Protein AF-A0A354DM23-F1 (afdb_monomer_lite)

Structure (mmCIF, N/CA/C/O backbone):
data_AF-A0A354DM23-F1
#
_entry.id   AF-A0A354DM23-F1
#
loop_
_atom_site.group_PDB
_atom_site.id
_atom_site.type_symbol
_atom_site.label_atom_id
_atom_site.label_alt_id
_atom_site.label_comp_id
_atom_site.label_asym_id
_atom_site.label_entity_id
_atom_site.label_seq_id
_atom_site.pdbx_PDB_ins_code
_atom_site.Cartn_x
_atom_site.Cartn_y
_atom_site.Cartn_z
_atom_site.occupancy
_atom_site.B_iso_or_equiv
_atom_site.auth_seq_id
_atom_site.auth_comp_id
_atom_site.auth_asym_id
_atom_site.auth_atom_id
_atom_site.pdbx_PDB_model_num
ATOM 1 N N . MET A 1 1 ? 16.604 -1.468 -3.676 1.00 49.25 1 MET A N 1
ATOM 2 C CA . MET A 1 1 ? 17.160 -0.784 -4.859 1.00 49.25 1 MET A CA 1
ATOM 3 C C . MET A 1 1 ? 18.584 -0.299 -4.608 1.00 49.25 1 MET A C 1
ATOM 5 O O . MET A 1 1 ? 19.454 -0.774 -5.303 1.00 49.25 1 MET A O 1
ATOM 9 N N . VAL A 1 2 ? 18.878 0.526 -3.592 1.00 51.16 2 VAL A N 1
ATOM 10 C CA . VAL A 1 2 ? 20.271 0.969 -3.310 1.00 51.16 2 VAL A CA 1
ATOM 11 C C . VAL A 1 2 ? 21.207 -0.196 -2.936 1.00 51.16 2 VAL A C 1
ATOM 13 O O . VAL A 1 2 ? 22.297 -0.314 -3.476 1.00 51.16 2 VAL A O 1
ATOM 16 N N . LEU A 1 3 ? 20.741 -1.142 -2.110 1.00 54.22 3 LEU A N 1
ATOM 17 C CA . LEU A 1 3 ? 21.550 -2.299 -1.684 1.00 54.22 3 LEU A CA 1
ATOM 18 C C . LEU A 1 3 ? 21.969 -3.242 -2.832 1.00 54.22 3 LEU A C 1
ATOM 20 O O . LEU A 1 3 ? 22.921 -3.999 -2.684 1.00 54.22 3 LEU A O 1
ATOM 24 N N . SER A 1 4 ? 21.247 -3.217 -3.957 1.00 60.12 4 SER A N 1
ATOM 25 C CA . SER A 1 4 ? 21.548 -4.020 -5.150 1.00 60.12 4 SER A CA 1
ATOM 26 C C . SER A 1 4 ? 22.445 -3.293 -6.158 1.00 60.12 4 SER A C 1
ATOM 28 O O . SER A 1 4 ? 22.904 -3.927 -7.101 1.00 60.12 4 SER A O 1
ATOM 30 N N . VAL A 1 5 ? 22.693 -1.988 -5.984 1.00 65.88 5 VAL A N 1
ATOM 31 C CA . VAL A 1 5 ? 23.548 -1.188 -6.883 1.00 65.88 5 VAL A CA 1
ATOM 32 C C . VAL A 1 5 ? 25.020 -1.322 -6.492 1.00 65.88 5 VAL A C 1
ATOM 34 O O . VAL A 1 5 ? 25.857 -1.470 -7.380 1.00 65.88 5 VAL A O 1
ATOM 37 N N . ILE A 1 6 ? 25.312 -1.451 -5.193 1.00 69.25 6 ILE A N 1
ATOM 38 C CA . ILE A 1 6 ? 26.678 -1.587 -4.664 1.00 69.25 6 ILE A CA 1
ATOM 39 C C . ILE A 1 6 ? 27.456 -2.728 -5.351 1.00 69.25 6 ILE A C 1
ATOM 41 O O . ILE A 1 6 ? 28.522 -2.461 -5.909 1.00 69.25 6 ILE A O 1
ATOM 45 N N . PRO A 1 7 ? 26.957 -3.983 -5.414 1.00 74.75 7 PRO A N 1
ATOM 46 C CA . PRO A 1 7 ? 27.697 -5.068 -6.062 1.00 74.75 7 PRO A CA 1
ATOM 47 C C . PRO A 1 7 ? 27.874 -4.835 -7.566 1.00 74.75 7 PRO A C 1
ATOM 49 O O . PRO A 1 7 ? 28.894 -5.215 -8.132 1.00 74.75 7 PRO A O 1
ATOM 52 N N . MET A 1 8 ? 26.899 -4.187 -8.210 1.00 77.94 8 MET A N 1
ATOM 53 C CA . MET A 1 8 ? 26.913 -3.917 -9.646 1.00 77.94 8 MET A CA 1
ATOM 54 C C . MET A 1 8 ? 27.917 -2.817 -10.009 1.00 77.94 8 MET A C 1
ATOM 56 O O . MET A 1 8 ? 28.579 -2.916 -11.038 1.00 77.94 8 MET A O 1
ATOM 60 N N . MET A 1 9 ? 28.091 -1.811 -9.146 1.00 77.06 9 MET A N 1
ATOM 61 C CA . MET A 1 9 ? 29.102 -0.770 -9.323 1.00 77.06 9 MET A CA 1
ATOM 62 C C . MET A 1 9 ? 30.516 -1.323 -9.119 1.00 77.06 9 MET A C 1
ATOM 64 O O . MET A 1 9 ? 31.381 -1.083 -9.959 1.00 77.06 9 MET A O 1
ATOM 68 N N . PHE A 1 10 ? 30.752 -2.116 -8.066 1.00 81.12 10 PHE A N 1
ATOM 69 C CA . PHE A 1 10 ? 32.050 -2.776 -7.865 1.00 81.12 10 PHE A CA 1
ATOM 70 C C . PHE A 1 10 ? 32.390 -3.724 -9.021 1.00 81.12 10 PHE A C 1
ATOM 72 O O . PHE A 1 10 ? 33.525 -3.725 -9.494 1.00 81.12 10 PHE A O 1
ATOM 79 N N . LEU A 1 11 ? 31.404 -4.472 -9.527 1.00 85.06 11 LEU A N 1
ATOM 80 C CA . LEU A 1 11 ? 31.565 -5.323 -10.705 1.00 85.06 11 LEU A CA 1
ATOM 81 C C . LEU A 1 11 ? 31.869 -4.497 -11.966 1.00 85.06 11 LEU A C 1
ATOM 83 O O . LEU A 1 11 ? 32.749 -4.865 -12.736 1.00 85.06 11 LEU A O 1
ATOM 87 N N . GLY A 1 12 ? 31.192 -3.363 -12.163 1.00 85.31 12 GLY A N 1
ATOM 88 C CA . GLY A 1 12 ? 31.435 -2.461 -13.290 1.00 85.31 12 GLY A CA 1
ATOM 89 C C . GLY A 1 12 ? 32.838 -1.848 -13.273 1.00 85.31 12 GLY A C 1
ATOM 90 O O . GLY A 1 12 ? 33.529 -1.864 -14.290 1.00 85.31 12 GLY A O 1
ATOM 91 N N . VAL A 1 13 ? 33.296 -1.371 -12.112 1.00 87.75 13 VAL A N 1
ATOM 92 C CA . VAL A 1 13 ? 34.660 -0.845 -11.927 1.00 87.75 13 VAL A CA 1
ATOM 93 C C . VAL A 1 13 ? 35.702 -1.946 -12.139 1.00 87.75 13 VAL A C 1
ATOM 95 O O . VAL A 1 13 ? 36.705 -1.706 -12.807 1.00 87.75 13 VAL A O 1
ATOM 98 N N . LEU A 1 14 ? 35.449 -3.163 -11.645 1.00 88.06 14 LEU A N 1
ATOM 99 C CA . LEU A 1 14 ? 36.316 -4.325 -11.853 1.00 88.06 14 LEU A CA 1
ATOM 100 C C . LEU A 1 14 ? 36.430 -4.696 -13.340 1.00 88.06 14 LEU A C 1
ATOM 102 O O . LEU A 1 14 ? 37.533 -4.894 -13.840 1.00 88.06 14 LEU A O 1
ATOM 106 N N . LEU A 1 15 ? 35.310 -4.753 -14.065 1.00 90.44 15 LEU A N 1
ATOM 107 C CA . LEU A 1 15 ? 35.303 -5.056 -15.499 1.00 90.44 15 LEU A CA 1
ATOM 108 C C . LEU A 1 15 ? 36.059 -3.997 -16.310 1.00 90.44 15 LEU A C 1
ATOM 110 O O . LEU A 1 15 ? 36.840 -4.340 -17.199 1.00 90.44 15 LEU A O 1
ATOM 114 N N . LEU A 1 16 ? 35.877 -2.716 -15.983 1.00 87.88 16 LEU A N 1
ATOM 115 C CA . LEU A 1 16 ? 36.618 -1.626 -16.618 1.00 87.88 16 LEU A CA 1
ATOM 116 C C . LEU A 1 16 ? 38.120 -1.699 -16.306 1.00 87.88 16 LEU A C 1
ATOM 118 O O . LEU A 1 16 ? 38.934 -1.499 -17.205 1.00 87.88 16 LEU A O 1
ATOM 122 N N . TYR A 1 17 ? 38.493 -2.051 -15.073 1.00 89.31 17 TYR A N 1
ATOM 123 C CA . TYR A 1 17 ? 39.888 -2.243 -14.670 1.00 89.31 17 TYR A CA 1
ATOM 124 C C . TYR A 1 17 ? 40.576 -3.376 -15.451 1.00 89.31 17 TYR A C 1
ATOM 126 O O . TYR A 1 17 ? 41.730 -3.238 -15.846 1.00 89.31 17 TYR A O 1
ATOM 134 N N . LEU A 1 18 ? 39.857 -4.471 -15.728 1.00 91.38 18 LEU A N 1
ATOM 135 C CA . LEU A 1 18 ? 40.366 -5.614 -16.499 1.00 91.38 18 LEU A CA 1
ATOM 136 C C . LEU A 1 18 ? 40.462 -5.348 -18.012 1.00 91.38 18 LEU A C 1
ATOM 138 O O . LEU A 1 18 ? 41.254 -5.994 -18.692 1.00 91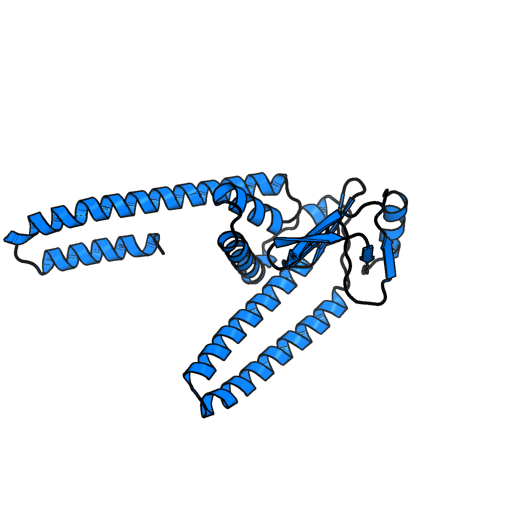.38 18 LEU A O 1
ATOM 142 N N . THR A 1 19 ? 39.648 -4.430 -18.543 1.00 92.75 19 THR A N 1
ATOM 143 C CA . THR A 1 19 ? 39.527 -4.192 -19.995 1.00 92.75 19 THR A CA 1
ATOM 144 C C . THR A 1 19 ? 40.415 -3.043 -20.485 1.00 92.75 19 THR A C 1
ATOM 146 O O . THR A 1 19 ? 40.866 -3.048 -21.629 1.00 92.75 19 THR A O 1
ATOM 149 N N . ILE A 1 20 ? 40.654 -2.032 -19.644 1.00 91.88 20 ILE A N 1
ATOM 150 C CA . ILE A 1 20 ? 41.335 -0.792 -20.038 1.00 91.88 20 ILE A CA 1
ATOM 151 C C . ILE A 1 20 ? 42.856 -0.897 -19.788 1.00 91.88 20 ILE A C 1
ATOM 153 O O . ILE A 1 20 ? 43.262 -1.415 -18.746 1.00 91.88 20 ILE A O 1
ATOM 157 N N . PRO A 1 21 ? 43.718 -0.362 -20.684 1.00 91.38 21 PRO A N 1
ATOM 158 C CA . PRO A 1 21 ? 45.167 -0.319 -20.476 1.00 91.38 21 PRO A CA 1
ATOM 159 C C . PRO A 1 21 ? 45.581 0.393 -19.179 1.00 91.38 21 PRO A C 1
ATOM 161 O O . PRO A 1 21 ? 44.995 1.415 -18.810 1.00 91.38 21 PRO A O 1
ATOM 164 N N . ASN A 1 22 ? 46.663 -0.085 -18.551 1.00 88.19 22 ASN A N 1
ATOM 165 C CA . ASN A 1 22 ? 47.169 0.404 -17.256 1.00 88.19 22 ASN A CA 1
ATOM 166 C C . ASN A 1 22 ? 47.374 1.930 -17.191 1.00 88.19 22 ASN A C 1
ATOM 168 O O . ASN A 1 22 ? 47.230 2.527 -16.128 1.00 88.19 22 ASN A O 1
ATOM 172 N N . THR A 1 23 ? 47.655 2.584 -18.322 1.00 90.69 23 THR A N 1
ATOM 173 C CA . THR A 1 23 ? 47.822 4.044 -18.422 1.00 90.69 23 THR A CA 1
ATOM 174 C C . THR A 1 23 ? 46.596 4.830 -17.944 1.00 90.69 23 THR A C 1
ATOM 176 O O . THR A 1 23 ? 46.739 5.933 -17.423 1.00 90.69 23 THR A O 1
ATOM 179 N N . TYR A 1 24 ? 45.389 4.274 -18.084 1.00 89.81 24 TYR A N 1
ATOM 180 C CA . TYR A 1 24 ? 44.143 4.953 -17.714 1.00 89.81 24 TYR A CA 1
ATOM 181 C C . TYR A 1 24 ? 43.604 4.551 -16.334 1.00 89.81 24 TYR A C 1
ATOM 183 O O . TYR A 1 24 ? 42.596 5.102 -15.884 1.00 89.81 24 TYR A O 1
ATOM 191 N N . HIS A 1 25 ? 44.264 3.621 -15.635 1.00 89.38 25 HIS A N 1
ATOM 192 C CA . HIS A 1 25 ? 43.798 3.119 -14.337 1.00 89.38 25 HIS A CA 1
ATOM 193 C C . HIS A 1 25 ? 43.716 4.223 -13.281 1.00 89.38 25 HIS A C 1
ATOM 195 O O . HIS A 1 25 ? 42.771 4.247 -12.497 1.00 89.38 25 HIS A O 1
ATOM 201 N N . THR A 1 26 ? 44.636 5.190 -13.304 1.00 88.50 26 THR A N 1
ATOM 202 C CA . THR A 1 26 ? 44.611 6.332 -12.379 1.00 88.50 26 THR A CA 1
ATOM 203 C C . THR A 1 26 ? 43.342 7.178 -12.551 1.00 88.50 26 THR A C 1
ATOM 205 O O . THR A 1 26 ? 42.701 7.531 -11.564 1.00 88.50 26 THR A O 1
ATOM 208 N N . TYR A 1 27 ? 42.918 7.453 -13.791 1.00 89.56 27 TYR A N 1
ATOM 209 C CA . TYR A 1 27 ? 41.679 8.198 -14.067 1.00 89.56 27 TYR A CA 1
ATOM 210 C C . TYR A 1 27 ? 40.430 7.417 -13.647 1.00 89.56 27 TYR A C 1
ATOM 212 O O . TYR A 1 27 ? 39.492 7.995 -13.098 1.00 89.56 27 TYR A O 1
ATOM 220 N N . LEU A 1 28 ? 40.436 6.098 -13.855 1.00 87.62 28 LEU A N 1
ATOM 221 C CA . LEU A 1 28 ? 39.363 5.214 -13.407 1.00 87.62 28 LEU A CA 1
ATOM 222 C C . LEU A 1 28 ? 39.219 5.231 -11.878 1.00 87.62 28 LEU A C 1
ATOM 224 O O . LEU A 1 28 ? 38.102 5.334 -11.377 1.00 87.62 28 LEU A O 1
ATOM 228 N N . ILE A 1 29 ? 40.331 5.215 -11.136 1.00 86.50 29 ILE A N 1
ATOM 229 C CA . ILE A 1 29 ? 40.326 5.324 -9.669 1.00 86.50 29 ILE A CA 1
ATOM 230 C C . ILE A 1 29 ? 39.796 6.696 -9.222 1.00 86.50 29 ILE A C 1
ATOM 232 O O . ILE A 1 29 ? 38.953 6.753 -8.325 1.00 86.50 29 ILE A O 1
ATOM 236 N N . TYR A 1 30 ? 40.220 7.792 -9.866 1.00 89.75 30 TYR A N 1
ATOM 237 C CA . TYR A 1 30 ? 39.725 9.140 -9.551 1.00 89.75 30 TYR A CA 1
ATOM 238 C C . TYR A 1 30 ? 38.213 9.300 -9.746 1.00 89.75 30 TYR A C 1
ATOM 240 O O . TYR A 1 30 ? 37.603 10.097 -9.040 1.00 89.75 30 TYR A O 1
ATOM 248 N N . LEU A 1 31 ? 37.601 8.551 -10.666 1.00 86.81 31 LEU A N 1
ATOM 249 C CA . LEU A 1 31 ? 36.155 8.571 -10.895 1.00 86.81 31 LEU A CA 1
ATOM 250 C C . LEU A 1 31 ? 35.406 7.594 -9.973 1.00 86.81 31 LEU A C 1
ATOM 252 O O . LEU A 1 31 ? 34.353 7.933 -9.431 1.00 86.81 31 LEU A O 1
ATOM 256 N N . ALA A 1 32 ? 35.959 6.400 -9.754 1.00 86.94 32 ALA A N 1
ATOM 257 C CA . ALA A 1 32 ? 35.331 5.353 -8.954 1.00 86.94 32 ALA A CA 1
ATOM 258 C C . ALA A 1 32 ? 35.274 5.691 -7.455 1.00 86.94 32 ALA A C 1
ATOM 260 O O . ALA A 1 32 ? 34.263 5.420 -6.810 1.00 86.94 32 ALA A O 1
ATOM 261 N N . VAL A 1 33 ? 36.325 6.299 -6.887 1.00 87.69 33 VAL A N 1
ATOM 262 C CA . VAL A 1 33 ? 36.393 6.580 -5.440 1.00 87.69 33 VAL A CA 1
ATOM 263 C C . VAL A 1 33 ? 35.316 7.582 -4.985 1.00 87.69 33 VAL A C 1
ATOM 265 O O . VAL A 1 33 ? 34.581 7.256 -4.049 1.00 87.69 33 VAL A O 1
ATOM 268 N N . PRO A 1 34 ? 35.132 8.757 -5.625 1.00 88.62 34 PRO A N 1
ATOM 269 C CA . PRO A 1 34 ? 34.059 9.684 -5.261 1.00 88.62 34 PRO A CA 1
ATOM 270 C C . PRO A 1 34 ? 32.661 9.085 -5.438 1.00 88.62 34 PRO A C 1
ATOM 272 O O . PRO A 1 34 ? 31.814 9.270 -4.566 1.00 88.62 34 PRO A O 1
ATOM 275 N N . LEU A 1 35 ? 32.421 8.331 -6.520 1.00 84.75 35 LEU A N 1
ATOM 276 C CA . LEU A 1 35 ? 31.152 7.622 -6.731 1.00 84.75 35 LEU A CA 1
ATOM 277 C C . LEU A 1 35 ? 30.881 6.616 -5.605 1.00 84.75 35 LEU A C 1
ATOM 279 O O . LEU A 1 35 ? 29.785 6.604 -5.046 1.00 84.75 35 LEU A O 1
ATOM 283 N N . GLY A 1 36 ? 31.906 5.859 -5.203 1.00 85.38 36 GLY A N 1
ATOM 284 C CA . GLY A 1 36 ? 31.864 4.963 -4.048 1.00 85.38 36 GLY A CA 1
ATOM 285 C C . GLY A 1 36 ? 31.481 5.669 -2.749 1.00 85.38 36 GLY A C 1
ATOM 286 O O . GLY A 1 36 ? 30.621 5.188 -2.014 1.00 85.38 36 GLY A O 1
ATOM 287 N N . ILE A 1 37 ? 32.065 6.839 -2.478 1.00 88.38 37 ILE A N 1
ATOM 288 C CA . ILE A 1 37 ? 31.753 7.640 -1.284 1.00 88.38 37 ILE A CA 1
ATOM 289 C C . ILE A 1 37 ? 30.310 8.161 -1.323 1.00 88.38 37 ILE A C 1
ATOM 291 O O . ILE A 1 37 ? 29.619 8.111 -0.302 1.00 88.38 37 ILE A O 1
ATOM 295 N N . ILE A 1 38 ? 29.838 8.645 -2.477 1.00 86.88 38 ILE A N 1
ATOM 296 C CA . ILE A 1 38 ? 28.462 9.138 -2.652 1.00 86.88 38 ILE A CA 1
ATOM 297 C C . ILE A 1 38 ? 27.460 8.007 -2.410 1.00 86.88 38 ILE A C 1
ATOM 299 O O . ILE A 1 38 ? 26.508 8.181 -1.646 1.00 86.88 38 ILE A O 1
ATOM 303 N N . GLU A 1 39 ? 27.682 6.837 -3.008 1.00 80.94 39 GLU A N 1
ATOM 304 C CA . GLU A 1 39 ? 26.788 5.691 -2.851 1.00 80.94 39 GLU A CA 1
ATOM 305 C C . GLU A 1 39 ? 26.806 5.139 -1.420 1.00 80.94 39 GLU A C 1
ATOM 307 O O . GLU A 1 39 ? 25.747 4.849 -0.852 1.00 80.94 39 GLU A O 1
ATOM 312 N N . LEU A 1 40 ? 27.985 5.057 -0.794 1.00 86.19 40 LEU A N 1
ATOM 313 C CA . LEU A 1 40 ? 28.108 4.648 0.604 1.00 86.19 40 LEU A CA 1
ATOM 314 C C . LEU A 1 40 ? 27.365 5.623 1.524 1.00 86.19 40 LEU A C 1
ATOM 316 O O . LEU A 1 40 ? 26.610 5.194 2.395 1.00 86.19 40 LEU A O 1
ATOM 320 N N . SER A 1 41 ? 27.507 6.929 1.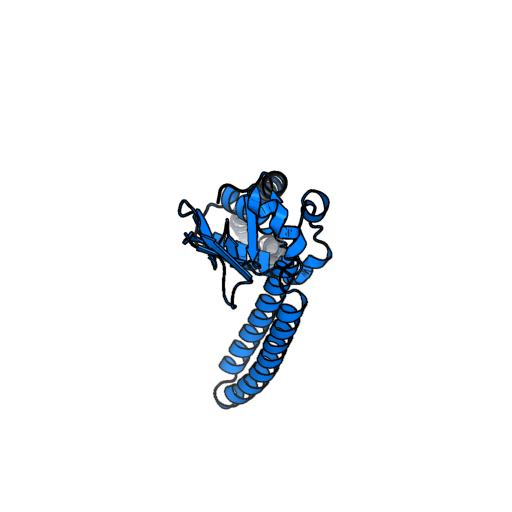293 1.00 85.69 41 SER A N 1
ATOM 321 C CA . SER A 1 41 ? 26.807 7.972 2.051 1.00 85.69 41 SER A CA 1
ATOM 322 C C . SER A 1 41 ? 25.289 7.880 1.877 1.00 85.69 41 SER A C 1
ATOM 324 O O . SER A 1 41 ? 24.550 7.923 2.863 1.00 85.69 41 SER A O 1
ATOM 326 N N . ALA A 1 42 ? 24.811 7.679 0.646 1.00 82.38 42 ALA A N 1
ATOM 327 C CA . ALA A 1 42 ? 23.395 7.469 0.354 1.00 82.38 42 ALA A CA 1
ATOM 328 C C . ALA A 1 42 ? 22.853 6.197 1.030 1.00 82.38 42 ALA A C 1
ATOM 330 O O . ALA A 1 42 ? 21.750 6.204 1.579 1.00 82.38 42 ALA A O 1
ATOM 331 N N . THR A 1 43 ? 23.645 5.122 1.053 1.00 80.31 43 THR A N 1
ATOM 332 C CA . THR A 1 43 ? 23.299 3.860 1.719 1.00 80.31 43 THR A CA 1
ATOM 333 C C . THR A 1 43 ? 23.223 4.033 3.233 1.00 80.31 43 THR A C 1
ATOM 335 O O . THR A 1 43 ? 22.228 3.642 3.843 1.00 80.31 43 THR A O 1
ATOM 338 N N . CYS A 1 44 ? 24.218 4.677 3.845 1.00 86.69 44 CYS A N 1
ATOM 339 C CA . CYS A 1 44 ? 24.217 5.001 5.270 1.00 86.69 44 CYS A CA 1
ATOM 340 C C . CYS A 1 44 ? 23.015 5.876 5.648 1.00 86.69 44 CYS A C 1
ATOM 342 O O . CYS A 1 44 ? 22.342 5.601 6.642 1.00 86.69 44 CYS A O 1
ATOM 344 N N . PHE A 1 45 ? 22.686 6.881 4.831 1.00 85.44 45 PHE A N 1
ATOM 345 C CA . PHE A 1 45 ? 21.505 7.721 5.031 1.00 85.44 45 PHE A CA 1
ATOM 346 C C . PHE A 1 45 ? 20.195 6.925 4.916 1.00 85.44 45 PHE A C 1
ATOM 348 O O . PHE A 1 45 ? 19.299 7.084 5.749 1.00 85.44 45 PHE A O 1
ATOM 355 N N . ALA A 1 46 ? 20.086 6.025 3.934 1.00 81.56 46 ALA A N 1
ATOM 356 C CA . ALA A 1 46 ? 18.928 5.150 3.776 1.00 81.56 46 ALA A CA 1
ATOM 357 C C . ALA A 1 46 ? 18.760 4.206 4.978 1.00 81.56 46 ALA A C 1
ATOM 359 O O . ALA A 1 46 ? 17.655 4.076 5.504 1.00 81.56 46 ALA A O 1
ATOM 360 N N . ILE A 1 47 ? 19.850 3.600 5.462 1.00 84.19 47 ILE A N 1
ATOM 361 C CA . ILE A 1 47 ? 19.845 2.758 6.667 1.00 84.19 47 ILE A CA 1
ATOM 362 C C . ILE A 1 47 ? 19.432 3.582 7.890 1.00 84.19 47 ILE A C 1
ATOM 364 O O . ILE A 1 47 ? 18.548 3.164 8.636 1.00 84.19 47 ILE A O 1
ATOM 368 N N . TYR A 1 48 ? 20.003 4.774 8.074 1.00 88.06 48 TYR A N 1
ATOM 369 C CA . TYR A 1 48 ? 19.621 5.686 9.152 1.00 88.06 48 TYR A CA 1
ATOM 370 C C . TYR A 1 48 ? 18.118 6.002 9.120 1.00 88.06 48 TYR A C 1
ATOM 372 O O . TYR A 1 48 ? 17.442 5.903 10.148 1.00 88.06 48 TYR A O 1
ATOM 380 N N . LYS A 1 49 ? 17.563 6.306 7.938 1.00 81.75 49 LYS A N 1
ATOM 381 C CA . LYS A 1 49 ? 16.125 6.550 7.762 1.00 81.75 49 LYS A CA 1
ATOM 382 C C . LYS A 1 49 ? 15.280 5.315 8.053 1.00 81.75 49 LYS A C 1
ATOM 384 O O . LYS A 1 49 ? 14.266 5.440 8.731 1.00 81.75 49 LYS A O 1
ATOM 389 N N . LEU A 1 50 ? 15.702 4.126 7.626 1.00 79.00 50 LEU A N 1
ATOM 390 C CA . LEU A 1 50 ? 15.010 2.874 7.950 1.00 79.00 50 LEU A CA 1
ATOM 391 C C . LEU A 1 50 ? 14.990 2.607 9.458 1.00 79.00 50 LEU A C 1
ATOM 393 O O . LEU A 1 50 ? 13.947 2.248 10.003 1.00 79.00 50 LEU A O 1
ATOM 397 N N . ILE A 1 51 ? 16.109 2.842 10.150 1.00 84.56 51 ILE A N 1
ATOM 398 C CA . ILE A 1 51 ? 16.188 2.728 11.611 1.00 84.56 51 ILE A CA 1
ATOM 399 C C . ILE A 1 51 ? 15.254 3.748 12.274 1.00 84.56 51 ILE A C 1
ATOM 401 O O . ILE A 1 51 ? 14.545 3.400 13.218 1.00 84.56 51 ILE A O 1
ATOM 405 N N . GLN A 1 52 ? 15.222 4.991 11.782 1.00 81.31 52 GLN A N 1
ATOM 406 C CA . GLN A 1 52 ? 14.334 6.035 12.296 1.00 81.31 52 GLN A CA 1
ATOM 407 C C . GLN A 1 52 ? 12.857 5.658 12.111 1.00 81.31 52 GLN A C 1
ATOM 409 O O . GLN A 1 52 ? 12.081 5.767 13.057 1.00 81.31 52 GLN A O 1
ATOM 414 N N . ILE A 1 53 ? 12.477 5.157 10.931 1.00 81.00 53 ILE A N 1
ATOM 415 C CA . ILE A 1 53 ? 11.127 4.657 10.644 1.00 81.00 53 ILE A CA 1
ATOM 416 C C . ILE A 1 53 ? 10.781 3.509 11.592 1.00 81.00 53 ILE A C 1
ATOM 418 O O . ILE A 1 53 ? 9.740 3.554 12.236 1.00 81.00 53 ILE A O 1
ATOM 422 N N . TYR A 1 54 ? 11.655 2.511 11.735 1.00 79.06 54 TYR A N 1
ATOM 423 C CA . TYR A 1 54 ? 11.410 1.372 12.619 1.00 79.06 54 TYR A CA 1
ATOM 424 C C . TYR A 1 54 ? 11.200 1.803 14.077 1.00 79.06 54 TYR A C 1
ATOM 426 O O . TYR A 1 54 ? 10.226 1.390 14.707 1.00 79.06 54 TYR A O 1
ATOM 434 N N . LYS A 1 55 ? 12.076 2.671 14.603 1.00 81.31 55 LYS A N 1
ATOM 435 C CA . LYS A 1 55 ? 11.947 3.218 15.962 1.00 81.31 55 LYS A CA 1
ATOM 436 C C . LYS A 1 55 ? 10.643 3.996 16.129 1.00 81.31 55 LYS A C 1
ATOM 438 O O . LYS A 1 55 ? 9.927 3.766 17.098 1.00 81.31 55 LYS A O 1
ATOM 443 N N . ASN A 1 56 ? 10.305 4.853 15.168 1.00 81.00 56 ASN A N 1
ATOM 444 C CA . ASN A 1 56 ? 9.072 5.631 15.212 1.00 81.00 56 ASN A CA 1
ATOM 445 C C . ASN A 1 56 ? 7.831 4.737 15.145 1.00 81.00 56 ASN A C 1
ATOM 447 O O . ASN A 1 56 ? 6.916 4.955 15.920 1.00 81.00 56 ASN A O 1
ATOM 451 N N . ILE A 1 57 ? 7.803 3.710 14.287 1.00 76.69 57 ILE A N 1
ATOM 452 C CA . ILE A 1 57 ? 6.689 2.749 14.218 1.00 76.69 57 ILE A CA 1
ATOM 453 C C . ILE A 1 57 ? 6.560 1.985 15.537 1.00 76.69 57 ILE A C 1
ATOM 455 O O . ILE A 1 57 ? 5.446 1.800 16.021 1.00 76.69 57 ILE A O 1
ATOM 459 N N . LYS A 1 58 ? 7.679 1.547 16.130 1.00 77.62 58 LYS A N 1
ATOM 460 C CA . LYS A 1 58 ? 7.673 0.844 17.418 1.00 77.62 58 LYS A CA 1
ATOM 461 C C . LYS A 1 58 ? 7.087 1.723 18.526 1.00 77.62 58 LYS A C 1
ATOM 463 O O . LYS A 1 58 ? 6.178 1.271 19.208 1.00 77.62 58 LYS A O 1
ATOM 468 N N . ASN A 1 59 ? 7.547 2.967 18.648 1.00 76.31 59 ASN A N 1
ATOM 469 C CA . ASN A 1 59 ? 7.043 3.912 19.648 1.00 76.31 59 ASN A CA 1
ATOM 470 C C . ASN A 1 59 ? 5.573 4.280 19.375 1.00 76.31 59 ASN A C 1
ATOM 472 O O . ASN A 1 59 ? 4.736 4.255 20.268 1.00 76.31 59 ASN A O 1
ATOM 476 N N . SER A 1 60 ? 5.222 4.518 18.109 1.00 72.25 60 SER A N 1
ATOM 477 C CA . SER A 1 60 ? 3.846 4.783 17.688 1.00 72.25 60 SER A CA 1
ATOM 478 C C . SER A 1 60 ? 2.911 3.594 17.905 1.00 72.25 60 SER A C 1
ATOM 480 O O . SER A 1 60 ? 1.708 3.802 17.987 1.00 72.25 60 SER A O 1
ATOM 482 N N . LYS A 1 61 ? 3.407 2.356 17.994 1.00 68.50 61 LYS A N 1
ATOM 483 C CA . LYS A 1 61 ? 2.572 1.182 18.286 1.00 68.50 61 LYS A CA 1
ATOM 484 C C . LYS A 1 61 ? 2.073 1.164 19.733 1.00 68.50 61 LYS A C 1
ATOM 486 O O . LYS A 1 61 ? 1.036 0.570 19.990 1.00 68.50 61 LYS A O 1
ATOM 491 N N . GLU A 1 62 ? 2.792 1.799 20.655 1.00 64.88 62 GLU A N 1
ATOM 492 C CA . GLU A 1 62 ? 2.335 1.966 22.040 1.00 64.88 62 GLU A CA 1
ATOM 493 C C . GLU A 1 62 ? 1.295 3.092 22.152 1.00 64.88 62 GLU A C 1
ATOM 495 O O . GLU A 1 62 ? 0.362 2.996 22.944 1.00 64.88 62 GLU A O 1
ATOM 500 N N . GLU A 1 63 ? 1.406 4.125 21.309 1.00 61.81 63 GLU A N 1
ATOM 501 C CA . GLU A 1 63 ? 0.476 5.266 21.276 1.00 61.81 63 GLU A CA 1
ATOM 502 C C . GLU A 1 63 ? -0.798 5.002 20.455 1.00 61.81 63 GLU A C 1
ATOM 504 O O . GLU A 1 63 ? -1.863 5.538 20.763 1.00 61.81 63 GLU A O 1
ATOM 509 N N . ASN A 1 64 ? -0.704 4.213 19.380 1.00 63.91 64 ASN A N 1
ATOM 510 C CA . ASN A 1 64 ? -1.793 4.007 18.428 1.00 63.91 64 ASN A CA 1
ATOM 511 C C . ASN A 1 64 ? -2.406 2.623 18.551 1.00 63.91 64 ASN A C 1
ATOM 513 O O . ASN A 1 64 ? -1.730 1.612 18.720 1.00 63.91 64 ASN A O 1
ATOM 517 N N . LEU A 1 65 ? -3.715 2.591 18.349 1.00 64.88 65 LEU A N 1
ATOM 518 C CA . LEU A 1 65 ? -4.508 1.396 18.557 1.00 64.88 65 LEU A CA 1
ATOM 519 C C . LEU A 1 65 ? -4.350 0.384 17.406 1.00 64.88 65 LEU A C 1
ATOM 521 O O . LEU A 1 65 ? -4.140 -0.807 17.633 1.00 64.88 65 LEU A O 1
ATOM 525 N N . HIS A 1 66 ? -4.362 0.841 16.156 1.00 71.62 66 HIS A N 1
ATOM 526 C CA . HIS A 1 66 ? -4.222 -0.049 15.004 1.00 71.62 66 HIS A CA 1
ATOM 527 C C . HIS A 1 66 ? -2.794 -0.049 14.445 1.00 71.62 66 HIS A C 1
ATOM 529 O O . HIS A 1 66 ? -2.140 0.990 14.345 1.00 71.62 66 HIS A O 1
ATOM 535 N N . LEU A 1 67 ? -2.313 -1.220 14.003 1.00 75.81 67 LEU A N 1
ATOM 536 C CA . LEU A 1 67 ? -0.997 -1.354 13.360 1.00 75.81 67 LEU A CA 1
ATOM 537 C C . LEU A 1 67 ? -0.868 -0.430 12.142 1.00 75.81 67 LEU A C 1
ATOM 539 O O . LEU A 1 67 ? 0.182 0.176 11.936 1.00 75.81 67 LEU A O 1
ATOM 543 N N . SER A 1 68 ? -1.943 -0.292 11.363 1.00 77.88 68 SER A N 1
ATOM 544 C CA . SER A 1 68 ? -1.989 0.621 10.223 1.00 77.88 68 SER A CA 1
ATOM 545 C C . SER A 1 68 ? -1.698 2.070 10.613 1.00 77.88 68 SER A C 1
ATOM 547 O O . SER A 1 68 ? -1.032 2.781 9.862 1.00 77.88 68 SER A O 1
ATOM 549 N N . ASP A 1 69 ? -2.154 2.495 11.794 1.00 77.56 69 ASP A N 1
ATOM 550 C CA . ASP A 1 69 ? -1.937 3.845 12.311 1.00 77.56 69 ASP A CA 1
ATOM 551 C C . ASP A 1 69 ? -0.504 4.023 12.799 1.00 77.56 69 ASP A C 1
ATOM 553 O O . ASP A 1 69 ? 0.130 5.023 12.472 1.00 77.56 69 ASP A O 1
ATOM 557 N N . ALA A 1 70 ? 0.042 3.027 13.501 1.00 80.88 70 ALA A N 1
ATOM 558 C CA . ALA A 1 70 ? 1.432 3.049 13.945 1.00 80.88 70 ALA A CA 1
ATOM 559 C C . ALA A 1 70 ? 2.409 3.140 12.760 1.00 80.88 70 ALA A C 1
ATOM 561 O O . ALA A 1 70 ? 3.350 3.934 12.781 1.00 80.88 70 ALA A O 1
ATOM 562 N N . VAL A 1 71 ? 2.157 2.372 11.694 1.00 83.69 71 VAL A N 1
ATOM 563 C CA . VAL A 1 71 ? 2.943 2.420 10.452 1.00 83.69 71 VAL A CA 1
ATOM 564 C C . VAL A 1 71 ? 2.793 3.775 9.764 1.00 83.69 71 VAL A C 1
ATOM 566 O O . VAL A 1 71 ? 3.795 4.392 9.397 1.00 83.69 71 VAL A O 1
ATOM 569 N N . ARG A 1 72 ? 1.558 4.272 9.621 1.00 85.12 72 ARG A N 1
ATOM 570 C CA . ARG A 1 72 ? 1.289 5.561 8.976 1.00 85.12 72 ARG A CA 1
ATOM 571 C C . ARG A 1 72 ? 1.949 6.708 9.730 1.00 85.12 72 ARG A C 1
ATOM 573 O O . ARG A 1 72 ? 2.673 7.477 9.109 1.00 85.12 72 ARG A O 1
ATOM 580 N N . GLN A 1 73 ? 1.756 6.790 11.044 1.00 81.69 73 GLN A N 1
ATOM 581 C CA . GLN A 1 73 ? 2.333 7.835 11.885 1.00 81.69 73 GLN A CA 1
ATOM 582 C C . GLN A 1 73 ? 3.861 7.732 11.950 1.00 81.69 73 GLN A C 1
ATOM 584 O O . GLN A 1 73 ? 4.547 8.748 11.869 1.00 81.69 73 GLN A O 1
ATOM 589 N N . GLY A 1 74 ? 4.417 6.521 12.053 1.00 83.94 74 GLY A N 1
ATOM 590 C CA . GLY A 1 74 ? 5.864 6.328 12.115 1.00 83.94 74 GLY A CA 1
ATOM 591 C C . GLY A 1 74 ? 6.579 6.782 10.838 1.00 83.94 74 GLY A C 1
ATOM 592 O O . GLY A 1 74 ? 7.618 7.449 10.908 1.00 83.94 74 GLY A O 1
ATOM 593 N N . ILE A 1 75 ? 5.992 6.485 9.672 1.00 84.00 75 ILE A N 1
ATOM 594 C CA . ILE A 1 75 ? 6.529 6.897 8.370 1.00 84.00 75 ILE A CA 1
ATOM 595 C C . ILE A 1 75 ? 6.333 8.399 8.147 1.00 84.00 75 ILE A C 1
ATOM 597 O O . ILE A 1 75 ? 7.290 9.076 7.769 1.00 84.00 75 ILE A O 1
ATOM 601 N N . THR A 1 76 ? 5.153 8.959 8.433 1.00 85.06 76 THR A N 1
ATOM 602 C CA . THR A 1 76 ? 4.925 10.402 8.247 1.00 85.06 76 THR A CA 1
ATOM 603 C C . THR A 1 76 ? 5.750 11.254 9.211 1.00 85.06 76 THR A C 1
ATOM 605 O O . THR A 1 76 ? 6.248 12.298 8.800 1.00 85.06 76 THR A O 1
ATOM 608 N N . LYS A 1 77 ? 5.997 10.795 10.449 1.00 84.12 77 LYS A N 1
ATOM 609 C CA . LYS A 1 77 ? 6.931 11.455 11.384 1.00 84.12 77 LYS A CA 1
ATOM 610 C C . LYS A 1 77 ? 8.375 11.469 10.854 1.00 84.12 77 LYS A C 1
ATOM 612 O O . LYS A 1 77 ? 9.105 12.415 11.122 1.00 84.12 77 LYS A O 1
ATOM 617 N N . SER A 1 78 ? 8.815 10.442 10.117 1.00 82.19 78 SER A N 1
ATOM 618 C CA . SER A 1 78 ? 10.205 10.347 9.621 1.00 82.19 78 SER A CA 1
ATOM 619 C C . SER A 1 78 ? 10.427 10.998 8.248 1.00 82.19 78 SER A C 1
ATOM 621 O O . SER A 1 78 ? 11.515 11.524 7.983 1.00 82.19 78 SER A O 1
ATOM 623 N N . MET A 1 79 ? 9.423 10.942 7.369 1.00 80.31 79 MET A N 1
ATOM 624 C CA . MET A 1 79 ? 9.529 11.358 5.965 1.00 80.31 79 MET A CA 1
ATOM 625 C C . MET A 1 79 ? 8.709 12.616 5.632 1.00 80.31 79 MET A C 1
ATOM 627 O O . MET A 1 79 ? 8.925 13.210 4.580 1.00 80.31 79 MET A O 1
ATOM 631 N N . GLY A 1 80 ? 7.796 13.040 6.510 1.00 84.12 80 GLY A N 1
ATOM 632 C CA . GLY A 1 80 ? 6.838 14.123 6.267 1.00 84.12 80 GLY A CA 1
ATOM 633 C C . GLY A 1 80 ? 5.462 13.625 5.804 1.00 84.12 80 GLY A C 1
ATOM 634 O O . GLY A 1 80 ? 5.255 12.441 5.543 1.00 84.12 80 GLY A O 1
ATOM 635 N N . ASN A 1 81 ? 4.490 14.536 5.697 1.00 84.25 81 ASN A N 1
ATOM 636 C CA . ASN A 1 81 ? 3.113 14.224 5.286 1.00 84.25 81 ASN A CA 1
ATOM 637 C C . ASN A 1 81 ? 2.792 14.761 3.877 1.00 84.25 81 ASN A C 1
ATOM 639 O O . ASN A 1 81 ? 1.929 15.620 3.696 1.00 84.25 81 ASN A O 1
ATOM 643 N N . THR A 1 82 ? 3.494 14.260 2.861 1.00 87.50 82 THR A N 1
ATOM 644 C CA . THR A 1 82 ? 3.207 14.586 1.452 1.00 87.50 82 THR A CA 1
ATOM 645 C C . THR A 1 82 ? 2.274 13.549 0.818 1.00 87.50 82 THR A C 1
ATOM 647 O O . THR A 1 82 ? 2.129 12.433 1.321 1.00 87.50 82 THR A O 1
ATOM 650 N N . LEU A 1 83 ? 1.640 13.890 -0.313 1.00 82.56 83 LEU A N 1
ATOM 651 C CA . LEU A 1 83 ? 0.766 12.960 -1.044 1.00 82.56 83 LEU A CA 1
ATOM 652 C C . LEU A 1 83 ? 1.503 11.671 -1.444 1.00 82.56 83 LEU A C 1
ATOM 654 O O . LEU A 1 83 ? 0.972 10.583 -1.238 1.00 82.56 83 LEU A O 1
ATOM 658 N N . ALA A 1 84 ? 2.733 11.792 -1.949 1.00 83.75 84 ALA A N 1
ATOM 659 C CA . ALA A 1 84 ? 3.555 10.649 -2.343 1.00 83.75 84 ALA A CA 1
ATOM 660 C C . ALA A 1 84 ? 3.799 9.687 -1.170 1.00 83.75 84 ALA A C 1
ATOM 662 O O . ALA A 1 84 ? 3.652 8.476 -1.320 1.00 83.75 84 ALA A O 1
ATOM 663 N N . ILE A 1 85 ? 4.085 10.222 0.023 1.00 85.44 85 ILE A N 1
ATOM 664 C CA . ILE A 1 85 ? 4.283 9.412 1.230 1.00 85.44 85 ILE A CA 1
ATOM 665 C C . ILE A 1 85 ? 2.975 8.741 1.647 1.00 85.44 85 ILE A C 1
ATOM 667 O O . ILE A 1 85 ? 2.974 7.554 1.961 1.00 85.44 85 ILE A O 1
ATOM 671 N N . ARG A 1 86 ? 1.842 9.455 1.612 1.00 82.25 86 ARG A N 1
ATOM 672 C CA . ARG A 1 86 ? 0.537 8.862 1.953 1.00 82.25 86 ARG A CA 1
ATOM 673 C C . ARG A 1 86 ? 0.163 7.702 1.034 1.00 82.25 86 ARG A C 1
ATOM 675 O O . ARG A 1 86 ? -0.362 6.707 1.535 1.00 82.25 86 ARG A O 1
ATOM 682 N N . LEU A 1 87 ? 0.434 7.829 -0.267 1.00 84.81 87 LEU A N 1
ATOM 683 C CA . LEU A 1 87 ? 0.220 6.765 -1.248 1.00 84.81 87 LEU A CA 1
ATOM 684 C C . LEU A 1 87 ? 1.166 5.589 -0.988 1.00 84.81 87 LEU A C 1
ATOM 686 O O . LEU A 1 87 ? 0.698 4.468 -0.829 1.00 84.81 87 LEU A O 1
ATOM 690 N N . MET A 1 88 ? 2.466 5.846 -0.816 1.00 85.69 88 MET A N 1
ATOM 691 C CA . MET A 1 88 ? 3.463 4.809 -0.523 1.00 85.69 88 MET A CA 1
ATOM 692 C C . MET A 1 88 ? 3.134 4.021 0.753 1.00 85.69 88 MET A C 1
ATOM 694 O O . MET A 1 88 ? 3.233 2.797 0.774 1.00 85.69 88 MET A O 1
ATOM 698 N N . VAL A 1 89 ? 2.715 4.708 1.820 1.00 87.25 89 VAL A N 1
ATOM 699 C CA . VAL A 1 89 ? 2.264 4.068 3.063 1.00 87.25 89 VAL A CA 1
ATOM 700 C C . VAL A 1 89 ? 1.061 3.167 2.800 1.00 87.25 89 VAL A C 1
ATOM 702 O O . VAL A 1 89 ? 0.977 2.085 3.371 1.00 87.25 89 VAL A O 1
ATOM 705 N N . ASN A 1 90 ? 0.130 3.596 1.948 1.00 84.81 90 ASN A N 1
ATOM 706 C CA . ASN A 1 90 ? -1.043 2.801 1.617 1.00 84.81 90 ASN A CA 1
ATOM 707 C C . ASN A 1 90 ? -0.659 1.517 0.869 1.00 84.81 90 ASN A C 1
ATOM 709 O O . ASN A 1 90 ? -1.097 0.444 1.272 1.00 84.81 90 ASN A O 1
ATOM 713 N N . GLU A 1 91 ? 0.213 1.618 -0.138 1.00 85.88 91 GLU A N 1
ATOM 714 C CA . GLU A 1 91 ? 0.745 0.459 -0.870 1.00 85.88 91 GLU A CA 1
ATOM 715 C C . GLU A 1 91 ? 1.473 -0.518 0.059 1.00 85.88 91 GLU A C 1
ATOM 717 O O . GLU A 1 91 ? 1.250 -1.730 0.009 1.00 85.88 91 GLU A O 1
ATOM 722 N N . LEU A 1 92 ? 2.299 0.007 0.971 1.00 87.81 92 LEU A N 1
ATOM 723 C CA . LEU A 1 92 ? 2.988 -0.804 1.969 1.00 87.81 92 LEU A CA 1
ATOM 724 C C . LEU A 1 92 ? 1.991 -1.543 2.867 1.00 87.81 92 LEU A C 1
ATOM 726 O O . LEU A 1 92 ? 2.154 -2.736 3.111 1.00 87.81 92 LEU A O 1
ATOM 730 N N . LEU A 1 93 ? 0.961 -0.850 3.357 1.00 86.56 93 LEU A N 1
ATOM 731 C CA . LEU A 1 93 ? -0.063 -1.457 4.201 1.00 86.56 93 LEU A CA 1
ATOM 732 C C . LEU A 1 93 ? -0.828 -2.546 3.449 1.00 86.56 93 LEU A C 1
ATOM 734 O O . LEU A 1 93 ? -0.966 -3.640 3.986 1.00 86.56 93 LEU A O 1
ATOM 738 N N . ILE A 1 94 ? -1.249 -2.302 2.206 1.00 86.44 94 ILE A N 1
ATOM 739 C CA . ILE A 1 94 ? -1.900 -3.322 1.371 1.00 86.44 94 ILE A CA 1
ATOM 740 C C . ILE A 1 94 ? -1.021 -4.572 1.303 1.00 86.44 94 ILE A C 1
ATOM 742 O O . ILE A 1 94 ? -1.480 -5.653 1.660 1.00 86.44 94 ILE A O 1
ATOM 746 N N . GLY A 1 95 ? 0.262 -4.429 0.955 1.00 84.94 95 GLY A N 1
ATOM 747 C CA . GLY A 1 95 ? 1.196 -5.555 0.910 1.00 84.94 95 GLY A CA 1
ATOM 748 C C . GLY A 1 95 ? 1.342 -6.273 2.257 1.00 84.94 95 GLY A C 1
ATOM 749 O O . GLY A 1 95 ? 1.284 -7.502 2.323 1.00 84.94 95 GLY A O 1
ATOM 750 N N . LEU A 1 96 ? 1.472 -5.521 3.353 1.00 84.88 96 LEU A N 1
ATOM 751 C CA . LEU A 1 96 ? 1.588 -6.083 4.698 1.00 84.88 96 LEU A CA 1
ATOM 752 C C . LEU A 1 96 ? 0.366 -6.931 5.072 1.00 84.88 96 LEU A C 1
ATOM 754 O O . LEU A 1 96 ? 0.534 -8.052 5.554 1.00 84.88 96 LEU A O 1
ATOM 758 N N . TYR A 1 97 ? -0.852 -6.450 4.826 1.00 85.25 97 TYR A N 1
ATOM 759 C CA . TYR A 1 97 ? -2.059 -7.224 5.123 1.00 85.25 97 TYR A CA 1
ATOM 760 C C . TYR A 1 97 ? -2.276 -8.370 4.118 1.00 85.25 97 TYR A C 1
ATOM 762 O O . TYR A 1 97 ? -2.683 -9.460 4.518 1.00 85.25 97 TYR A O 1
ATOM 770 N N . THR A 1 98 ? -1.927 -8.206 2.840 1.00 86.69 98 THR A N 1
ATOM 771 C CA . THR A 1 98 ? -2.031 -9.276 1.831 1.00 86.69 98 THR A CA 1
ATOM 772 C C . THR A 1 98 ? -1.096 -10.450 2.108 1.00 86.69 98 THR A C 1
ATOM 774 O O . THR A 1 98 ? -1.493 -11.597 1.907 1.00 86.69 98 THR A O 1
ATOM 777 N N . PHE A 1 99 ? 0.122 -10.216 2.598 1.00 84.50 99 PHE A N 1
ATOM 778 C CA . PHE A 1 99 ? 1.121 -11.284 2.750 1.00 84.50 99 PHE A CA 1
ATOM 779 C C . PHE A 1 99 ? 1.431 -11.672 4.194 1.00 84.50 99 PHE A C 1
ATOM 781 O O . PHE A 1 99 ? 1.921 -12.771 4.418 1.00 84.50 99 PHE A O 1
ATOM 788 N N . PHE A 1 100 ? 1.167 -10.815 5.182 1.00 83.31 100 PHE A N 1
ATOM 789 C CA . PHE A 1 100 ? 1.636 -11.039 6.555 1.00 83.31 100 PHE A CA 1
ATOM 790 C C . PHE A 1 100 ? 0.549 -10.912 7.625 1.00 83.31 100 PHE A C 1
ATOM 792 O O . PHE A 1 100 ? 0.865 -11.028 8.811 1.00 83.31 100 PHE A O 1
ATOM 799 N N . SER A 1 101 ? -0.724 -10.736 7.247 1.00 79.56 101 SER A N 1
ATOM 800 C CA . SER A 1 101 ? -1.828 -10.566 8.206 1.00 79.56 101 SER A CA 1
ATOM 801 C C . SER A 1 101 ? -1.916 -11.686 9.246 1.00 79.56 101 SER A C 1
ATOM 803 O O . SER A 1 101 ? -2.121 -11.410 10.423 1.00 79.56 101 SER A O 1
ATOM 805 N N . TRP A 1 102 ? -1.671 -12.945 8.866 1.00 70.44 102 TRP A N 1
ATOM 806 C CA . TRP A 1 102 ? -1.772 -14.089 9.784 1.00 70.44 102 TRP A CA 1
ATOM 807 C C . TRP A 1 102 ? -0.761 -14.052 10.941 1.00 70.44 102 TRP A C 1
ATOM 809 O O . TRP A 1 102 ? -0.957 -14.728 11.947 1.00 70.44 102 TRP A O 1
ATOM 819 N N . LYS A 1 103 ? 0.324 -13.274 10.822 1.00 67.31 103 LYS A N 1
ATOM 820 C CA . LYS A 1 103 ? 1.306 -13.072 11.902 1.00 67.31 103 LYS A CA 1
ATOM 821 C C . LYS A 1 103 ? 0.978 -11.861 12.777 1.00 67.31 103 LYS A C 1
ATOM 823 O O . LYS A 1 103 ? 1.624 -11.653 13.804 1.00 67.31 103 LYS A O 1
ATOM 828 N N . MET A 1 104 ? 0.006 -11.043 12.379 1.00 68.00 104 MET A N 1
ATOM 829 C CA . MET A 1 104 ? -0.359 -9.824 13.087 1.00 68.00 104 MET A CA 1
ATOM 830 C C . MET A 1 104 ? -1.297 -10.163 14.244 1.00 68.00 104 MET A C 1
ATOM 832 O O . MET A 1 104 ? -2.494 -10.381 14.061 1.00 68.00 104 MET A O 1
ATOM 836 N N . LYS A 1 105 ? -0.750 -10.185 15.461 1.00 63.97 105 LYS A N 1
ATOM 837 C CA . LYS A 1 105 ? -1.562 -10.196 16.681 1.00 63.97 105 LYS A CA 1
ATOM 838 C C . LYS A 1 105 ? -2.232 -8.835 16.853 1.00 63.97 105 LYS A C 1
ATOM 840 O O . LYS A 1 105 ? -1.585 -7.807 16.643 1.00 63.97 105 LYS A O 1
ATOM 845 N N . ASN A 1 106 ? -3.503 -8.835 17.250 1.00 63.66 106 ASN A N 1
ATOM 846 C CA . ASN A 1 106 ? -4.221 -7.622 17.621 1.00 63.66 106 ASN A CA 1
ATOM 847 C C . ASN A 1 106 ? -4.306 -7.546 19.157 1.00 63.66 106 ASN A C 1
ATOM 849 O O . ASN A 1 106 ? -5.254 -8.093 19.722 1.00 63.66 106 ASN A O 1
ATOM 853 N N . PRO A 1 107 ? -3.328 -6.910 19.833 1.00 60.06 107 PRO A N 1
ATOM 854 C CA . PRO A 1 107 ? -3.280 -6.862 21.296 1.00 60.06 107 PRO A CA 1
ATOM 855 C C . PRO A 1 107 ? -4.518 -6.192 21.906 1.00 60.06 107 PRO A C 1
ATOM 857 O O . PRO A 1 107 ? -4.886 -6.483 23.035 1.00 60.06 107 PRO A O 1
ATOM 860 N N . LEU A 1 108 ? -5.233 -5.354 21.151 1.00 60.81 108 LEU A N 1
ATOM 861 C CA . LEU A 1 108 ? -6.421 -4.676 21.666 1.00 60.81 108 LEU A CA 1
ATOM 862 C C . LEU A 1 108 ? -7.635 -5.575 21.812 1.00 60.81 108 LEU A C 1
ATOM 864 O O . LEU A 1 108 ? -8.474 -5.313 22.669 1.00 60.81 108 LEU A O 1
ATOM 868 N N . ARG A 1 109 ? -7.714 -6.647 21.018 1.00 61.06 109 ARG A N 1
ATOM 869 C CA . ARG A 1 109 ? -8.751 -7.667 21.195 1.00 61.06 109 ARG A CA 1
ATOM 870 C C . ARG A 1 109 ? -8.652 -8.328 22.574 1.00 61.06 109 ARG A C 1
ATOM 872 O O . ARG A 1 109 ? -9.642 -8.857 23.062 1.00 61.06 109 ARG A O 1
ATOM 879 N N . GLU A 1 110 ? -7.463 -8.295 23.175 1.00 64.75 110 GLU A N 1
ATOM 880 C CA . GLU A 1 110 ? -7.181 -8.864 24.491 1.00 64.75 110 GLU A CA 1
ATOM 881 C C . GLU A 1 110 ? -7.391 -7.840 25.624 1.00 64.75 110 GLU A C 1
ATOM 883 O O . GLU A 1 110 ? -7.654 -8.243 26.751 1.00 64.75 110 GLU A O 1
ATOM 888 N N . SER A 1 111 ? -7.310 -6.530 25.345 1.00 68.75 111 SER A N 1
ATOM 889 C CA . SER A 1 111 ? -7.348 -5.472 26.374 1.00 68.75 111 SER A CA 1
ATOM 890 C C . SER A 1 111 ? -8.673 -4.706 26.493 1.00 68.75 111 SER A C 1
ATOM 892 O O . SER A 1 111 ? -8.930 -4.136 27.550 1.00 68.75 111 SER A O 1
ATOM 894 N N . TYR A 1 112 ? -9.516 -4.674 25.453 1.00 67.19 112 TYR A N 1
ATOM 895 C CA . TYR A 1 112 ? -10.773 -3.908 25.443 1.00 67.19 112 TYR A CA 1
ATOM 896 C C . TYR A 1 112 ? -11.948 -4.723 24.878 1.00 67.19 112 TYR A C 1
ATOM 898 O O . TYR A 1 112 ? -11.734 -5.600 24.032 1.00 67.19 112 TYR A O 1
ATOM 906 N N . PRO A 1 113 ? -13.206 -4.420 25.269 1.00 70.25 113 PRO A N 1
ATOM 907 C CA . PRO A 1 113 ? -14.382 -4.960 24.594 1.00 70.25 113 PRO A CA 1
ATOM 908 C C . PRO A 1 113 ? -14.320 -4.648 23.095 1.00 70.25 113 PRO A C 1
ATOM 910 O O . PRO A 1 113 ? -14.193 -3.487 22.694 1.00 70.25 113 PRO A O 1
ATOM 913 N N . SER A 1 114 ? -14.381 -5.696 22.273 1.00 70.19 114 SER A N 1
ATOM 914 C CA . SER A 1 114 ? -14.251 -5.599 20.820 1.00 70.19 114 SER A CA 1
ATOM 915 C C . SER A 1 114 ? -15.425 -6.266 20.115 1.00 70.19 114 SER A C 1
ATOM 917 O O . SER A 1 114 ? -15.864 -7.349 20.506 1.00 70.19 114 SER A O 1
ATOM 919 N N . PHE A 1 115 ? -15.922 -5.617 19.064 1.00 71.81 115 PHE A N 1
ATOM 920 C CA . PHE A 1 115 ? -17.080 -6.065 18.299 1.00 71.81 115 PHE A CA 1
ATOM 921 C C . PHE A 1 115 ? -16.730 -6.172 16.814 1.00 71.81 115 PHE A C 1
ATOM 923 O O . PHE A 1 115 ? -16.159 -5.255 16.225 1.00 71.81 115 PHE A O 1
ATOM 930 N N . THR A 1 116 ? -17.059 -7.305 16.200 1.00 70.69 116 THR A N 1
ATOM 931 C CA . THR A 1 116 ? -16.995 -7.490 14.743 1.00 70.69 116 THR A CA 1
ATOM 932 C C . THR A 1 116 ? -18.304 -7.073 14.078 1.00 70.69 116 THR A C 1
ATOM 934 O O . THR A 1 116 ? -19.363 -7.067 14.708 1.00 70.69 116 THR A O 1
ATOM 937 N N . TYR A 1 117 ? -18.217 -6.712 12.802 1.00 67.56 117 TYR A N 1
ATOM 938 C CA . TYR A 1 117 ? -19.354 -6.338 11.971 1.00 67.56 117 TYR A CA 1
ATOM 939 C C . TYR A 1 117 ? -19.440 -7.255 10.748 1.00 67.56 117 TYR A C 1
ATOM 941 O O . TYR A 1 117 ? -18.436 -7.475 10.068 1.00 67.56 117 TYR A O 1
ATOM 949 N N . HIS A 1 118 ? -20.637 -7.789 10.500 1.00 61.00 118 HIS A N 1
ATOM 950 C CA . HIS A 1 118 ? -21.080 -8.581 9.347 1.00 61.00 118 HIS A CA 1
ATOM 951 C C . HIS A 1 118 ? -20.024 -9.514 8.749 1.00 61.00 118 HIS A C 1
ATOM 953 O O . HIS A 1 118 ? -19.832 -9.597 7.532 1.00 61.00 118 HIS A O 1
ATOM 959 N N . LYS A 1 119 ? -19.301 -10.250 9.604 1.00 64.88 119 LYS A N 1
ATOM 960 C CA . LYS A 1 119 ? -18.145 -11.054 9.169 1.00 64.88 119 LYS A CA 1
ATOM 961 C C . LYS A 1 119 ? -18.522 -12.091 8.103 1.00 64.88 119 LYS A C 1
ATOM 963 O O . LYS A 1 119 ? -17.679 -12.461 7.284 1.00 64.88 119 LYS A O 1
ATOM 968 N N . LYS A 1 120 ? -19.769 -12.577 8.132 1.00 65.56 120 LYS A N 1
ATOM 969 C CA . LYS A 1 120 ? -20.289 -13.576 7.192 1.00 65.56 120 LYS A CA 1
ATOM 970 C C . LYS A 1 120 ? -20.827 -12.950 5.903 1.00 65.56 120 LYS A C 1
ATOM 972 O O . LYS A 1 120 ? -20.433 -13.428 4.843 1.00 65.56 120 LYS A O 1
ATOM 977 N N . GLU A 1 121 ? -21.649 -11.896 5.955 1.00 70.06 121 GLU A N 1
ATOM 978 C CA . GLU A 1 121 ? -22.151 -11.269 4.720 1.00 70.06 121 GLU A CA 1
ATOM 979 C C . GLU A 1 121 ? -21.016 -10.631 3.909 1.00 70.06 121 GLU A C 1
ATOM 981 O O . GLU A 1 121 ? -20.913 -10.868 2.703 1.00 70.06 121 GLU A O 1
ATOM 986 N N . TYR A 1 122 ? -20.090 -9.918 4.565 1.00 74.50 122 TYR A N 1
ATOM 987 C CA . TYR A 1 122 ? -18.947 -9.311 3.877 1.00 74.50 122 TYR A CA 1
ATOM 988 C C . TYR A 1 122 ? -18.020 -10.343 3.239 1.00 74.50 122 TYR A C 1
ATOM 990 O O . TYR A 1 122 ? -17.460 -10.078 2.177 1.00 74.50 122 TYR A O 1
ATOM 998 N N . PHE A 1 123 ? -17.853 -11.521 3.849 1.00 81.25 123 PHE A N 1
ATOM 999 C CA . PHE A 1 123 ? -17.050 -12.585 3.249 1.00 81.25 123 PHE A CA 1
ATOM 1000 C C . PHE A 1 123 ? -17.687 -13.109 1.957 1.00 81.25 123 PHE A C 1
ATOM 1002 O O . PHE A 1 123 ? -16.985 -13.275 0.961 1.00 81.25 123 PHE A O 1
ATOM 1009 N N . SER A 1 124 ? -19.007 -13.302 1.938 1.00 82.12 124 SER A N 1
ATOM 1010 C CA . SER A 1 124 ? -19.734 -13.731 0.737 1.00 82.12 124 SER A CA 1
ATOM 1011 C C . SER A 1 124 ? -19.639 -12.698 -0.390 1.00 82.12 124 SER A C 1
ATOM 1013 O O . SER A 1 124 ? -19.307 -13.054 -1.520 1.00 82.12 124 SER A O 1
ATOM 1015 N N . ILE A 1 125 ? -19.854 -11.413 -0.079 1.00 84.50 125 ILE A N 1
ATOM 1016 C CA . ILE A 1 125 ? -19.719 -10.312 -1.050 1.00 84.50 125 ILE A CA 1
ATOM 1017 C C . ILE A 1 125 ? -18.282 -10.231 -1.576 1.00 84.50 125 ILE A C 1
ATOM 1019 O O . ILE A 1 125 ? -18.066 -10.072 -2.778 1.00 84.50 125 ILE A O 1
ATOM 1023 N N . PHE A 1 126 ? -17.291 -10.379 -0.694 1.00 87.94 126 PHE A N 1
ATOM 1024 C CA . PHE A 1 126 ? -15.883 -10.393 -1.075 1.00 87.94 126 PHE A CA 1
ATOM 1025 C C . PHE A 1 126 ? -15.570 -11.528 -2.057 1.00 87.94 126 PHE A C 1
ATOM 1027 O O . PHE A 1 126 ? -14.969 -11.269 -3.097 1.00 87.94 126 PHE A O 1
ATOM 1034 N N . ILE A 1 127 ? -16.006 -12.760 -1.770 1.00 89.94 127 ILE A N 1
ATOM 1035 C CA . ILE A 1 127 ? -15.792 -13.910 -2.662 1.00 89.94 127 ILE A CA 1
ATOM 1036 C C . ILE A 1 127 ? -16.495 -13.709 -4.007 1.00 89.94 127 ILE A C 1
ATOM 1038 O O . ILE A 1 127 ? -15.898 -14.005 -5.041 1.00 89.94 127 ILE A O 1
ATOM 1042 N N . MET A 1 128 ? -17.712 -13.160 -4.013 1.00 92.31 128 MET A N 1
ATOM 1043 C CA . MET A 1 128 ? -18.441 -12.842 -5.242 1.00 92.31 128 MET A CA 1
ATOM 1044 C C . MET A 1 128 ? -17.662 -11.852 -6.118 1.00 92.31 128 MET A C 1
ATOM 1046 O O . MET A 1 128 ? -17.409 -12.140 -7.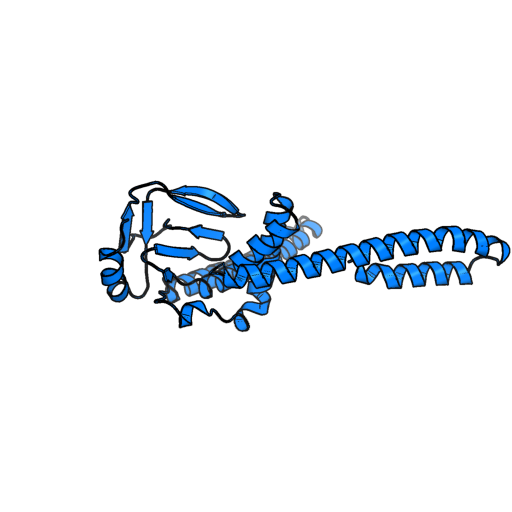284 1.00 92.31 128 MET A O 1
ATOM 1050 N N . ILE A 1 129 ? -17.228 -10.716 -5.560 1.00 92.62 129 ILE A N 1
ATOM 1051 C CA . ILE A 1 129 ? -16.459 -9.704 -6.303 1.00 92.62 129 ILE A CA 1
ATOM 1052 C C . ILE A 1 129 ? -15.119 -10.276 -6.771 1.00 92.62 129 ILE A C 1
ATOM 1054 O O . ILE A 1 129 ? -14.729 -10.057 -7.915 1.00 92.62 129 ILE A O 1
ATOM 1058 N N . LEU A 1 130 ? -14.420 -11.021 -5.910 1.00 93.06 130 LEU A N 1
ATOM 1059 C CA . LEU A 1 130 ? -13.132 -11.627 -6.238 1.00 93.06 130 LEU A CA 1
ATOM 1060 C C . LEU A 1 130 ? -13.261 -12.606 -7.411 1.00 93.06 130 LEU A C 1
ATOM 1062 O O . LEU A 1 130 ? -12.461 -12.559 -8.342 1.00 93.06 130 LEU A O 1
ATOM 1066 N N . HIS A 1 131 ? -14.275 -13.473 -7.382 1.00 92.56 131 HIS A N 1
ATOM 1067 C CA . HIS A 1 131 ? -14.524 -14.444 -8.441 1.00 92.56 131 HIS A CA 1
ATOM 1068 C C . HIS A 1 131 ? -14.908 -13.767 -9.761 1.00 92.56 131 HIS A C 1
ATOM 1070 O O . HIS A 1 131 ? -14.313 -14.074 -10.796 1.00 92.56 131 HIS A O 1
ATOM 1076 N N . THR A 1 132 ? -15.839 -12.809 -9.721 1.00 94.88 132 THR A N 1
ATOM 1077 C CA . THR A 1 132 ? -16.245 -12.045 -10.907 1.00 94.88 132 THR A CA 1
ATOM 1078 C C . THR A 1 132 ? -15.062 -11.292 -11.509 1.00 94.88 132 THR A C 1
ATOM 1080 O O . THR A 1 132 ? -14.857 -11.378 -12.713 1.00 94.88 132 THR A O 1
ATOM 1083 N N . ALA A 1 133 ? -14.226 -10.642 -10.692 1.00 94.00 133 ALA A N 1
ATOM 1084 C CA . ALA A 1 133 ? -13.054 -9.908 -11.171 1.00 94.00 133 ALA A CA 1
ATOM 1085 C C . ALA A 1 133 ? -12.034 -10.812 -11.886 1.00 94.00 133 ALA A C 1
ATOM 1087 O O . ALA A 1 133 ? -11.417 -10.390 -12.866 1.00 94.00 133 ALA A O 1
ATOM 1088 N N . ILE A 1 134 ? -11.857 -12.054 -11.419 1.00 95.62 134 ILE A N 1
ATOM 1089 C CA . ILE A 1 134 ? -10.983 -13.038 -12.075 1.00 95.62 134 ILE A CA 1
ATOM 1090 C C . ILE A 1 134 ? -11.571 -13.448 -13.428 1.00 95.62 134 ILE A C 1
ATOM 1092 O O . ILE A 1 134 ? -10.868 -13.383 -14.435 1.00 95.62 134 ILE A O 1
ATOM 1096 N N . LEU A 1 135 ? -12.847 -13.847 -13.463 1.00 96.31 135 LEU A N 1
ATOM 1097 C CA . LEU A 1 135 ? -13.503 -14.275 -14.703 1.00 96.31 135 LEU A CA 1
ATOM 1098 C C . LEU A 1 135 ? -13.542 -13.156 -15.747 1.00 96.31 135 LEU A C 1
ATOM 1100 O O . LEU A 1 135 ? -13.206 -13.381 -16.910 1.00 96.31 135 LEU A O 1
ATOM 1104 N N . GLU A 1 136 ? -13.902 -11.948 -15.320 1.00 95.88 136 GLU A N 1
ATOM 1105 C CA . GLU A 1 136 ? -13.921 -10.757 -16.162 1.00 95.88 136 GLU A CA 1
ATOM 1106 C C . GLU A 1 136 ? -12.523 -10.448 -16.701 1.00 95.88 136 GLU A C 1
ATOM 1108 O O . GLU A 1 136 ? -12.367 -10.293 -17.909 1.00 95.88 136 GLU A O 1
ATOM 1113 N N . SER A 1 137 ? -11.489 -10.458 -15.850 1.00 95.31 137 SER A N 1
ATOM 1114 C CA . SER A 1 137 ? -10.113 -10.180 -16.291 1.00 95.31 137 SER A CA 1
ATOM 1115 C C . SER A 1 137 ? -9.629 -11.175 -17.346 1.00 95.31 137 SER A C 1
ATOM 1117 O O . SER A 1 137 ? -8.965 -10.780 -18.302 1.00 95.31 137 SER A O 1
ATOM 1119 N N . VAL A 1 138 ? -9.972 -12.462 -17.213 1.00 95.94 138 VAL A N 1
ATOM 1120 C CA . VAL A 1 138 ? -9.626 -13.477 -18.220 1.00 95.94 138 VAL A CA 1
ATOM 1121 C C . VAL A 1 138 ? -10.335 -13.183 -19.544 1.00 95.94 138 VAL A C 1
ATOM 1123 O O . VAL A 1 138 ? -9.689 -13.163 -20.592 1.00 95.94 138 VAL A O 1
ATOM 1126 N N . GLY A 1 139 ? -11.642 -12.907 -19.508 1.00 95.81 139 GLY A N 1
ATOM 1127 C CA . GLY A 1 139 ? -12.419 -12.587 -20.708 1.00 95.81 139 GLY A CA 1
ATOM 1128 C C . GLY A 1 139 ? -11.922 -11.325 -21.418 1.00 95.81 139 GLY A C 1
ATOM 1129 O O . GLY A 1 139 ? -11.694 -11.336 -22.629 1.00 95.81 139 GLY A O 1
ATOM 1130 N N . VAL A 1 140 ? -11.690 -10.250 -20.665 1.00 96.88 140 VAL A N 1
ATOM 1131 C CA . VAL A 1 140 ? -11.214 -8.972 -21.207 1.00 96.88 140 VAL A CA 1
ATOM 1132 C C . VAL A 1 140 ? -9.768 -9.083 -21.698 1.00 96.88 140 VAL A C 1
ATOM 1134 O O . VAL A 1 140 ? -9.439 -8.468 -22.708 1.00 96.88 140 VAL A O 1
ATOM 1137 N N . HIS A 1 141 ? -8.910 -9.903 -21.078 1.00 96.94 141 HIS A N 1
ATOM 1138 C CA . HIS A 1 141 ? -7.566 -10.168 -21.604 1.00 96.94 141 HIS A CA 1
ATOM 1139 C C . HIS A 1 141 ? -7.621 -10.759 -23.018 1.00 96.94 141 HIS A C 1
ATOM 1141 O O . HIS A 1 141 ? -6.978 -10.228 -23.920 1.00 96.94 141 HIS A O 1
ATOM 1147 N N . PHE A 1 142 ? -8.422 -11.809 -23.238 1.00 96.81 142 PHE A N 1
ATOM 1148 C CA . PHE A 1 142 ? -8.570 -12.409 -24.569 1.00 96.81 142 PHE A CA 1
ATOM 1149 C C . PHE A 1 142 ? -9.203 -11.449 -25.579 1.00 96.81 142 PHE A C 1
ATOM 1151 O O . PHE A 1 142 ? -8.782 -11.412 -26.734 1.00 96.81 142 PHE A O 1
ATOM 1158 N N . LEU A 1 143 ? -10.173 -10.637 -25.149 1.00 96.81 143 LEU A N 1
ATOM 1159 C CA . LEU A 1 143 ? -10.757 -9.603 -26.001 1.00 96.81 143 LEU A CA 1
ATOM 1160 C C . LEU A 1 143 ? -9.704 -8.568 -26.425 1.00 96.81 143 LEU A C 1
ATOM 1162 O O . LEU A 1 143 ? -9.579 -8.268 -27.611 1.00 96.81 143 LEU A O 1
ATOM 1166 N N . LEU A 1 144 ? -8.916 -8.062 -25.472 1.00 97.69 144 LEU A N 1
ATOM 1167 C CA . LEU A 1 144 ? -7.853 -7.092 -25.728 1.00 97.69 144 LEU A CA 1
ATOM 1168 C C . LEU A 1 144 ? -6.720 -7.683 -26.558 1.00 97.69 144 LEU A C 1
ATOM 1170 O O . LEU A 1 144 ? -6.140 -6.958 -27.360 1.00 97.69 144 LEU A O 1
ATOM 1174 N N . GLN A 1 145 ? -6.431 -8.978 -26.427 1.00 97.56 145 GLN A N 1
ATOM 1175 C CA . GLN A 1 145 ? -5.382 -9.647 -27.195 1.00 97.56 145 GLN A CA 1
ATOM 1176 C C . GLN A 1 145 ? -5.619 -9.532 -28.709 1.00 97.56 145 GLN A C 1
ATOM 1178 O O . GLN A 1 145 ? -4.656 -9.429 -29.468 1.00 97.56 145 GLN A O 1
ATOM 1183 N N . ASN A 1 146 ? -6.884 -9.477 -29.142 1.00 96.12 146 ASN A N 1
ATOM 1184 C CA . ASN A 1 146 ? -7.249 -9.297 -30.549 1.00 96.12 146 ASN A CA 1
ATOM 1185 C C . ASN A 1 146 ? -7.010 -7.869 -31.068 1.00 96.12 146 ASN A C 1
ATOM 1187 O O . ASN A 1 146 ? -6.899 -7.676 -32.275 1.00 96.12 146 ASN A O 1
ATOM 1191 N N . TRP A 1 147 ? -6.971 -6.862 -30.190 1.00 96.12 147 TRP A N 1
ATOM 1192 C CA . TRP A 1 147 ? -6.802 -5.453 -30.576 1.00 96.12 147 TRP A CA 1
ATOM 1193 C C . TRP A 1 147 ? -5.383 -4.948 -30.308 1.00 96.12 147 TRP A C 1
ATOM 1195 O O . TRP A 1 147 ? -4.797 -4.251 -31.131 1.00 96.12 147 TRP A O 1
ATOM 1205 N N . SER A 1 148 ? -4.822 -5.286 -29.147 1.00 97.75 148 SER A N 1
ATOM 1206 C CA . SER A 1 148 ? -3.473 -4.918 -28.731 1.00 97.75 148 SER A CA 1
ATOM 1207 C C . SER A 1 148 ? -2.952 -5.885 -27.662 1.00 97.75 148 SER A C 1
ATOM 1209 O O . SER A 1 148 ? -3.412 -5.847 -26.514 1.00 97.75 148 SER A O 1
ATOM 1211 N N . PRO A 1 149 ? -1.916 -6.685 -27.976 1.00 96.94 149 PRO A N 1
ATOM 1212 C CA . PRO A 1 149 ? -1.265 -7.545 -26.991 1.00 96.94 149 PRO A CA 1
ATOM 1213 C C . PRO A 1 149 ? -0.715 -6.770 -25.787 1.00 96.94 149 PRO A C 1
ATOM 1215 O O . PRO A 1 149 ? -0.747 -7.247 -24.655 1.00 96.94 149 PRO A O 1
ATOM 1218 N N . ILE A 1 150 ? -0.236 -5.542 -26.010 1.00 97.94 150 ILE A N 1
ATOM 1219 C CA . ILE A 1 150 ? 0.279 -4.683 -24.937 1.00 97.94 150 ILE A CA 1
ATOM 1220 C C . ILE A 1 150 ? -0.857 -4.293 -23.985 1.00 97.94 150 ILE A C 1
ATOM 1222 O O . ILE A 1 150 ? -0.694 -4.393 -22.770 1.00 97.94 150 ILE A O 1
ATOM 1226 N N . ALA A 1 151 ? -2.017 -3.892 -24.516 1.00 97.19 151 ALA A N 1
ATOM 1227 C CA . ALA A 1 151 ? -3.173 -3.546 -23.692 1.00 97.19 151 ALA A CA 1
ATOM 1228 C C . ALA A 1 151 ? -3.666 -4.748 -22.872 1.00 97.19 151 ALA A C 1
ATOM 1230 O O . ALA A 1 151 ? -3.987 -4.589 -21.695 1.00 97.19 151 ALA A O 1
ATOM 1231 N N . ALA A 1 152 ? -3.660 -5.948 -23.462 1.00 97.31 152 ALA A N 1
ATOM 1232 C CA . ALA A 1 152 ? -4.027 -7.183 -22.776 1.00 97.31 152 ALA A CA 1
ATOM 1233 C C . ALA A 1 152 ? -3.122 -7.454 -21.564 1.00 97.31 152 ALA A C 1
ATOM 1235 O O . ALA A 1 152 ? -3.617 -7.736 -20.472 1.00 97.31 152 ALA A O 1
ATOM 1236 N N . TRP A 1 153 ? -1.803 -7.303 -21.717 1.00 97.06 153 TRP A N 1
ATOM 1237 C CA . TRP A 1 153 ? -0.858 -7.455 -20.608 1.00 97.06 153 TRP A CA 1
ATOM 1238 C C . TRP A 1 153 ? -0.980 -6.355 -19.557 1.00 97.06 153 TRP A C 1
ATOM 1240 O O . TRP A 1 153 ? -0.966 -6.662 -18.365 1.00 97.06 153 TRP A O 1
ATOM 1250 N N . ILE A 1 154 ? -1.142 -5.092 -19.969 1.00 97.31 154 ILE A N 1
ATOM 1251 C CA . ILE A 1 154 ? -1.389 -3.980 -19.037 1.00 97.31 154 ILE A CA 1
ATOM 1252 C C . ILE A 1 154 ? -2.621 -4.283 -18.183 1.00 97.31 154 ILE A C 1
ATOM 1254 O O . ILE A 1 154 ? -2.559 -4.164 -16.958 1.00 97.31 154 ILE A O 1
ATOM 1258 N N . HIS A 1 155 ? -3.719 -4.722 -18.805 1.00 96.38 155 HIS A N 1
ATOM 1259 C CA . HIS A 1 155 ? -4.922 -5.097 -18.078 1.00 96.38 155 HIS A CA 1
ATOM 1260 C C . HIS A 1 155 ? -4.664 -6.259 -17.115 1.00 96.38 155 HIS A C 1
ATOM 1262 O O . HIS A 1 155 ? -5.052 -6.155 -15.953 1.00 96.38 155 HIS A O 1
ATOM 1268 N N . THR A 1 156 ? -3.970 -7.316 -17.540 1.00 95.44 156 THR A N 1
ATOM 1269 C CA . THR A 1 156 ? -3.648 -8.454 -16.665 1.00 95.44 156 THR A CA 1
ATOM 1270 C C . THR A 1 156 ? -2.863 -8.024 -15.434 1.00 95.44 156 THR A C 1
ATOM 1272 O O . THR A 1 156 ? -3.233 -8.383 -14.317 1.00 95.44 156 THR A O 1
ATOM 1275 N N . PHE A 1 157 ? -1.807 -7.222 -15.601 1.00 95.62 157 PHE A N 1
ATOM 1276 C CA . PHE A 1 157 ? -1.027 -6.732 -14.464 1.00 95.62 157 PHE A CA 1
ATOM 1277 C C . PHE A 1 157 ? -1.854 -5.830 -13.545 1.00 95.62 157 PHE A C 1
ATOM 1279 O O . PHE A 1 157 ? -1.764 -5.955 -12.322 1.00 95.62 157 PHE A O 1
ATOM 1286 N N . LEU A 1 158 ? -2.702 -4.970 -14.115 1.00 93.94 158 LEU A N 1
ATOM 1287 C CA . LEU A 1 158 ? -3.616 -4.130 -13.346 1.00 93.94 158 LEU A CA 1
ATOM 1288 C C . LEU A 1 158 ? -4.661 -4.963 -12.586 1.00 93.94 158 LEU A C 1
ATOM 1290 O O . LEU A 1 158 ? -4.961 -4.662 -11.432 1.00 93.94 158 LEU A O 1
ATOM 1294 N N . GLY A 1 159 ? -5.172 -6.034 -13.196 1.00 94.06 159 GLY A N 1
ATOM 1295 C CA . GLY A 1 159 ? -6.102 -6.979 -12.583 1.00 94.06 159 GLY A CA 1
ATOM 1296 C C . GLY A 1 159 ? -5.459 -7.722 -11.415 1.00 94.06 159 GLY A C 1
ATOM 1297 O O . GLY A 1 159 ? -6.010 -7.731 -10.318 1.00 94.06 159 GLY A O 1
ATOM 1298 N N . ILE A 1 160 ? -4.245 -8.252 -11.602 1.00 94.25 160 ILE A N 1
ATOM 1299 C CA . ILE A 1 160 ? -3.462 -8.891 -10.531 1.00 94.25 160 ILE A CA 1
ATOM 1300 C C . ILE A 1 160 ? -3.246 -7.920 -9.363 1.00 94.25 160 ILE A C 1
ATOM 1302 O O . ILE A 1 160 ? -3.469 -8.282 -8.205 1.00 94.25 160 ILE A O 1
ATOM 1306 N N . TYR A 1 161 ? -2.857 -6.677 -9.653 1.00 91.75 161 TYR A N 1
ATOM 1307 C CA . TYR A 1 161 ? -2.727 -5.638 -8.632 1.00 91.75 161 TYR A CA 1
ATOM 1308 C C . TYR A 1 161 ? -4.057 -5.381 -7.902 1.00 91.75 161 TYR A C 1
ATOM 1310 O O . TYR A 1 161 ? -4.091 -5.354 -6.671 1.00 91.75 161 TYR A O 1
ATOM 1318 N N . GLY A 1 162 ? -5.167 -5.272 -8.639 1.00 90.44 162 GLY A N 1
ATOM 1319 C CA . GLY A 1 162 ? -6.509 -5.120 -8.078 1.00 90.44 162 GLY A CA 1
ATOM 1320 C C . GLY A 1 162 ? -6.909 -6.271 -7.149 1.00 90.44 162 GLY A C 1
ATOM 1321 O O . GLY A 1 162 ? -7.463 -6.030 -6.076 1.00 90.44 162 GLY A O 1
ATOM 1322 N N . LEU A 1 163 ? -6.564 -7.515 -7.491 1.00 92.69 163 LEU A N 1
ATOM 1323 C CA . LEU A 1 163 ? -6.802 -8.678 -6.631 1.00 92.69 163 LEU A CA 1
ATOM 1324 C C . LEU A 1 163 ? -6.003 -8.587 -5.327 1.00 92.69 163 LEU A C 1
ATOM 1326 O O . LEU A 1 163 ? -6.560 -8.804 -4.250 1.00 92.69 163 LEU A O 1
ATOM 1330 N N . PHE A 1 164 ? -4.721 -8.211 -5.392 1.00 90.62 164 PHE A N 1
ATOM 1331 C CA . PHE A 1 164 ? -3.920 -7.996 -4.184 1.00 90.62 164 PHE A CA 1
ATOM 1332 C C . PHE A 1 164 ? -4.476 -6.876 -3.311 1.00 90.62 164 PHE A C 1
ATOM 1334 O O . PHE A 1 164 ? -4.492 -7.018 -2.087 1.00 90.62 164 PHE A O 1
ATOM 1341 N N . PHE A 1 165 ? -4.968 -5.799 -3.922 1.00 88.31 165 PHE A N 1
ATOM 1342 C CA . PHE A 1 165 ? -5.641 -4.718 -3.217 1.00 88.31 165 PHE A CA 1
ATOM 1343 C C . PHE A 1 165 ? -6.904 -5.206 -2.491 1.00 88.31 165 PHE A C 1
ATOM 1345 O O . PHE A 1 165 ? -7.062 -4.946 -1.296 1.00 88.31 165 PHE A O 1
ATOM 1352 N N . LEU A 1 166 ? -7.776 -5.953 -3.178 1.00 89.12 166 LEU A N 1
ATOM 1353 C CA . LEU A 1 166 ? -9.002 -6.503 -2.593 1.00 89.12 166 LEU A CA 1
ATOM 1354 C C . LEU A 1 166 ? -8.696 -7.436 -1.416 1.00 89.12 166 LEU A C 1
ATOM 1356 O O . LEU A 1 166 ? -9.302 -7.301 -0.353 1.00 89.12 166 LEU A O 1
ATOM 1360 N N . ILE A 1 167 ? -7.736 -8.351 -1.580 1.00 89.75 167 ILE A N 1
ATOM 1361 C CA . ILE A 1 167 ? -7.331 -9.294 -0.528 1.00 89.75 167 ILE A CA 1
ATOM 1362 C C . ILE A 1 167 ? -6.750 -8.550 0.679 1.00 89.75 167 ILE A C 1
ATOM 1364 O O . ILE A 1 167 ? -7.101 -8.860 1.820 1.00 89.75 167 ILE A O 1
ATOM 1368 N N . GLY A 1 168 ? -5.863 -7.581 0.442 1.00 87.31 168 GLY A N 1
ATOM 1369 C CA . GLY A 1 168 ? -5.209 -6.814 1.499 1.00 87.31 168 GLY A CA 1
ATOM 1370 C C . GLY A 1 168 ? -6.198 -6.000 2.314 1.00 87.31 168 GLY A C 1
ATOM 1371 O O . GLY A 1 168 ? -6.161 -6.032 3.544 1.00 87.31 168 GLY A O 1
ATOM 1372 N N . ASP A 1 169 ? -7.133 -5.330 1.646 1.00 84.00 169 ASP A N 1
ATOM 1373 C CA . ASP A 1 169 ? -8.154 -4.553 2.333 1.00 84.00 169 ASP A CA 1
ATOM 1374 C C . ASP A 1 169 ? -9.163 -5.435 3.082 1.00 84.00 169 ASP A C 1
ATOM 1376 O O . ASP A 1 169 ? -9.488 -5.135 4.231 1.00 84.00 169 ASP A O 1
ATOM 1380 N N . PHE A 1 170 ? -9.583 -6.567 2.503 1.00 84.81 170 PHE A N 1
ATOM 1381 C CA . PHE A 1 170 ? -10.446 -7.529 3.194 1.00 84.81 170 PHE A CA 1
ATOM 1382 C C . PHE A 1 170 ? -9.781 -8.073 4.465 1.00 84.81 170 PHE A C 1
ATOM 1384 O O . PHE A 1 170 ? -10.388 -8.122 5.537 1.00 84.81 170 PHE A O 1
ATOM 1391 N N . ARG A 1 171 ? -8.496 -8.429 4.389 1.00 85.12 171 ARG A N 1
ATOM 1392 C CA . ARG A 1 171 ? -7.734 -8.859 5.567 1.00 85.12 171 ARG A CA 1
ATOM 1393 C C . ARG A 1 171 ? -7.587 -7.732 6.582 1.00 85.12 171 ARG A C 1
ATOM 1395 O O . ARG A 1 171 ? -7.739 -7.980 7.773 1.00 85.12 171 ARG A O 1
ATOM 1402 N N . ALA A 1 172 ? -7.360 -6.494 6.155 1.00 81.19 172 ALA A N 1
ATOM 1403 C CA . ALA A 1 172 ? -7.341 -5.363 7.076 1.00 81.19 172 ALA A CA 1
ATOM 1404 C C . ALA A 1 172 ? -8.684 -5.177 7.798 1.00 81.19 172 ALA A C 1
ATOM 1406 O O . ALA A 1 172 ? -8.683 -4.956 9.006 1.00 81.19 172 ALA A O 1
ATOM 1407 N N . MET A 1 173 ? -9.820 -5.351 7.110 1.00 77.56 173 MET A N 1
ATOM 1408 C CA . MET A 1 173 ? -11.151 -5.323 7.738 1.00 77.56 173 MET A CA 1
ATOM 1409 C C . MET A 1 173 ? -11.274 -6.385 8.834 1.00 77.56 173 MET A C 1
ATOM 1411 O O . MET A 1 173 ? -11.711 -6.077 9.938 1.00 77.56 173 MET A O 1
ATOM 1415 N N . GLN A 1 174 ? -10.812 -7.613 8.577 1.00 77.06 174 GLN A N 1
ATOM 1416 C CA . GLN A 1 174 ? -10.831 -8.688 9.576 1.00 77.06 174 GLN A CA 1
ATOM 1417 C C . GLN A 1 174 ? -9.958 -8.399 10.807 1.00 77.06 174 GLN A C 1
ATOM 1419 O O . GLN A 1 174 ? -10.230 -8.919 11.890 1.00 77.06 174 GLN A O 1
ATOM 1424 N N . HIS A 1 175 ? -8.911 -7.586 10.652 1.00 74.50 175 HIS A N 1
ATOM 1425 C CA . HIS A 1 175 ? -7.990 -7.223 11.727 1.00 74.50 175 HIS A CA 1
ATOM 1426 C C . HIS A 1 175 ? -8.361 -5.917 12.451 1.00 74.50 175 HIS A C 1
ATOM 1428 O O . HIS A 1 175 ? -7.727 -5.605 13.462 1.00 74.50 175 HIS A O 1
ATOM 1434 N N . HIS A 1 176 ? -9.383 -5.184 11.998 1.00 74.56 176 HIS A N 1
ATOM 1435 C CA . HIS A 1 176 ? -9.843 -3.916 12.577 1.00 74.56 176 HIS A CA 1
ATOM 1436 C C . HIS A 1 176 ? -11.261 -4.053 13.169 1.00 74.56 176 HIS A C 1
ATOM 1438 O O . HIS A 1 176 ? -12.233 -3.635 12.541 1.00 74.56 176 HIS A O 1
ATOM 1444 N N . PRO A 1 177 ? -11.412 -4.660 14.366 1.00 72.31 177 PRO A N 1
ATOM 1445 C CA . PRO A 1 177 ? -12.695 -4.688 15.062 1.00 72.31 177 PRO A CA 1
ATOM 1446 C C . PRO A 1 177 ? -13.056 -3.298 15.597 1.00 72.31 177 PRO A C 1
ATOM 1448 O O . PRO A 1 177 ? -12.188 -2.440 15.762 1.00 72.31 177 PRO A O 1
ATOM 1451 N N . PHE A 1 178 ? -14.328 -3.101 15.931 1.00 72.25 178 PHE A N 1
ATOM 1452 C CA . PHE A 1 178 ? -14.781 -1.926 16.668 1.00 72.25 178 PHE A CA 1
ATOM 1453 C C . PHE A 1 178 ? -14.353 -2.045 18.124 1.00 72.25 178 PHE A C 1
ATOM 1455 O O . PHE A 1 178 ? -14.588 -3.078 18.752 1.00 72.25 178 PHE A O 1
ATOM 1462 N N . ILE A 1 179 ? -13.706 -1.006 18.648 1.00 69.75 179 ILE A N 1
ATOM 1463 C CA . ILE A 1 179 ? -13.115 -1.017 19.990 1.00 69.75 179 ILE A CA 1
ATOM 1464 C C . ILE A 1 179 ? -13.735 0.102 20.812 1.00 69.75 179 ILE A C 1
ATOM 1466 O O . ILE A 1 179 ? -13.836 1.238 20.348 1.00 69.75 179 ILE A O 1
ATOM 1470 N N . LEU A 1 180 ? -14.133 -0.231 22.038 1.00 65.00 180 LEU A N 1
ATOM 1471 C CA . LEU A 1 180 ? -14.663 0.728 22.996 1.00 65.00 180 LEU A CA 1
ATOM 1472 C C . LEU A 1 180 ? -13.592 1.053 24.042 1.00 65.00 180 LEU A C 1
ATOM 1474 O O . LEU A 1 180 ? -13.284 0.224 24.900 1.00 65.00 180 LEU A O 1
ATOM 1478 N N . LYS A 1 181 ? -13.017 2.255 23.965 1.00 63.88 181 LYS A N 1
ATOM 1479 C CA . LYS A 1 181 ? -11.975 2.736 24.880 1.00 63.88 181 LYS A CA 1
ATOM 1480 C C . LYS A 1 181 ? -12.463 4.004 25.566 1.00 63.88 181 LYS A C 1
ATOM 1482 O O . LYS A 1 181 ? -12.828 4.940 24.879 1.00 63.88 181 LYS A O 1
ATOM 1487 N N . ASP A 1 182 ? -12.487 4.035 26.898 1.00 56.94 182 ASP A N 1
ATOM 1488 C CA . ASP A 1 182 ? -12.745 5.253 27.689 1.00 56.94 182 ASP A CA 1
ATOM 1489 C C . ASP A 1 182 ? -13.997 6.059 27.267 1.00 56.94 182 ASP A C 1
ATOM 1491 O O . ASP A 1 182 ? -14.021 7.282 27.356 1.00 56.94 182 ASP A O 1
ATOM 1495 N N . LYS A 1 183 ? -15.070 5.360 26.855 1.00 58.84 183 LYS A N 1
ATOM 1496 C CA . LYS A 1 183 ? -16.326 5.924 26.302 1.00 58.84 183 LYS A CA 1
ATOM 1497 C C . LYS A 1 183 ? -1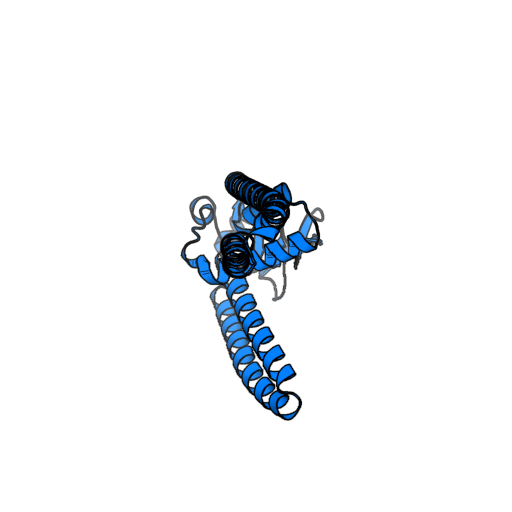6.212 6.529 24.896 1.00 58.84 183 LYS A C 1
ATOM 1499 O O . LYS A 1 183 ? -17.122 7.221 24.460 1.00 58.84 183 LYS A O 1
ATOM 1504 N N . GLU A 1 184 ? -15.165 6.216 24.156 1.00 55.44 184 GLU A N 1
ATOM 1505 C CA . GLU A 1 184 ? -15.039 6.501 22.731 1.00 55.44 184 GLU A CA 1
ATOM 1506 C C . GLU A 1 184 ? -15.193 5.201 21.934 1.00 55.44 184 GLU A C 1
ATOM 1508 O O . GLU A 1 184 ? -14.611 4.162 22.269 1.00 55.44 184 GLU A O 1
ATOM 1513 N N . LEU A 1 185 ? -16.013 5.249 20.880 1.00 64.75 185 LEU A N 1
ATOM 1514 C CA . LEU A 1 185 ? -16.187 4.140 19.949 1.00 64.75 185 LEU A CA 1
ATOM 1515 C C . LEU A 1 185 ? -15.286 4.365 18.736 1.00 64.75 185 LEU A C 1
ATOM 1517 O O . LEU A 1 185 ? -15.520 5.261 17.925 1.00 64.75 185 LEU A O 1
ATOM 1521 N N . LEU A 1 186 ? -14.266 3.526 18.605 1.00 67.56 186 LEU A N 1
ATOM 1522 C CA . LEU A 1 186 ? -13.292 3.619 17.530 1.00 67.56 186 LEU A CA 1
ATOM 1523 C C . LEU A 1 186 ? -13.659 2.647 16.420 1.00 67.56 186 LEU A C 1
ATOM 1525 O O . LEU A 1 186 ? -13.693 1.429 16.624 1.00 67.56 186 LEU A O 1
ATOM 1529 N N . LEU A 1 187 ? -13.941 3.206 15.243 1.00 68.12 187 LEU A N 1
ATOM 1530 C CA . LEU A 1 187 ? -14.338 2.449 14.068 1.00 68.12 187 LEU A CA 1
ATOM 1531 C C . LEU A 1 187 ? -13.257 2.567 13.002 1.00 68.12 187 LEU A C 1
ATOM 1533 O O . LEU A 1 187 ? -12.878 3.657 12.566 1.00 68.12 187 LEU A O 1
ATOM 1537 N N . GLN A 1 188 ? -12.791 1.424 12.524 1.00 71.31 188 GLN A N 1
ATOM 1538 C CA . GLN A 1 188 ? -11.923 1.384 11.365 1.00 71.31 188 GLN A CA 1
ATOM 1539 C C . GLN A 1 188 ? -12.404 0.305 10.403 1.00 71.31 188 GLN A C 1
ATOM 1541 O O . GLN A 1 188 ? -12.508 -0.867 10.748 1.00 71.31 188 GLN A O 1
ATOM 1546 N N . VAL A 1 189 ? -12.687 0.721 9.171 1.00 71.31 189 VAL A N 1
ATOM 1547 C CA . VAL A 1 189 ? -13.144 -0.155 8.095 1.00 71.31 189 VAL A CA 1
ATOM 1548 C C . VAL A 1 189 ? -12.003 -0.305 7.092 1.00 71.31 189 VAL A C 1
ATOM 1550 O O . VAL A 1 189 ? -11.697 0.607 6.313 1.00 71.31 189 VAL A O 1
ATOM 1553 N N . GLY A 1 190 ? -11.345 -1.465 7.147 1.00 73.00 190 GLY A N 1
ATOM 1554 C CA . GLY A 1 190 ? -10.224 -1.812 6.271 1.00 73.00 190 GLY A CA 1
ATOM 1555 C C . GLY A 1 190 ? -9.037 -0.856 6.404 1.00 73.00 190 GLY A C 1
ATOM 1556 O O . GLY A 1 190 ? -8.739 -0.349 7.490 1.00 73.00 190 GLY A O 1
ATOM 1557 N N . LEU A 1 191 ? -8.356 -0.602 5.286 1.00 71.06 191 LEU A N 1
ATOM 1558 C CA . LEU A 1 191 ? -7.278 0.396 5.173 1.00 71.06 191 LEU A CA 1
ATOM 1559 C C . LEU A 1 191 ? -7.790 1.777 4.742 1.00 71.06 191 LEU A C 1
ATOM 1561 O O . LEU A 1 191 ? -7.025 2.739 4.665 1.00 71.06 191 LEU A O 1
ATOM 1565 N N . ARG A 1 192 ? -9.084 1.863 4.427 1.00 65.50 192 ARG A N 1
ATOM 1566 C CA . ARG A 1 192 ? -9.679 2.938 3.634 1.00 65.50 192 ARG A CA 1
ATOM 1567 C C . ARG A 1 192 ? -10.356 4.017 4.459 1.00 65.50 192 ARG A C 1
ATOM 1569 O O . ARG A 1 192 ? -10.359 5.164 4.028 1.00 65.50 192 ARG A O 1
ATOM 1576 N N . LYS A 1 193 ? -10.996 3.659 5.571 1.00 62.34 193 LYS A N 1
ATOM 1577 C CA . LYS A 1 193 ? -11.781 4.599 6.374 1.00 62.34 193 LYS A CA 1
ATOM 1578 C C . LYS A 1 193 ? -11.479 4.379 7.847 1.00 62.34 193 LYS A C 1
ATOM 1580 O O . LYS A 1 193 ? -11.778 3.323 8.397 1.00 62.34 193 LYS A O 1
ATOM 1585 N N . LYS A 1 194 ? -10.879 5.386 8.470 1.00 60.09 194 LYS A N 1
ATOM 1586 C CA . LYS A 1 194 ? -10.758 5.518 9.914 1.00 60.09 194 LYS A CA 1
ATOM 1587 C C . LYS A 1 194 ? -11.710 6.600 10.359 1.00 60.09 194 LYS A C 1
ATOM 1589 O O . LYS A 1 194 ? -11.785 7.690 9.801 1.00 60.09 194 LYS A O 1
ATOM 1594 N N . ILE A 1 195 ? -12.484 6.244 11.347 1.00 55.59 195 ILE A N 1
ATOM 1595 C CA . ILE A 1 195 ? -13.703 6.920 11.643 1.00 55.59 195 ILE A CA 1
ATOM 1596 C C . ILE A 1 195 ? -13.741 7.014 13.165 1.00 55.59 195 ILE A C 1
ATOM 1598 O O . ILE A 1 195 ? -13.901 6.016 13.863 1.00 55.59 195 ILE A O 1
ATOM 1602 N N . ALA A 1 196 ? -13.634 8.227 13.694 1.00 48.84 196 ALA A N 1
ATOM 1603 C CA . ALA A 1 196 ? -14.059 8.502 15.061 1.00 48.84 196 ALA A CA 1
ATOM 1604 C C . ALA A 1 196 ? -15.593 8.648 15.103 1.00 48.84 196 ALA A C 1
ATOM 1606 O O . ALA A 1 196 ? -16.091 9.553 15.752 1.00 48.84 196 ALA A O 1
ATOM 1607 N N . SER A 1 197 ? -16.305 7.735 14.415 1.00 46.19 197 SER A N 1
ATOM 1608 C CA . SER A 1 197 ? -17.751 7.655 14.100 1.00 46.19 197 SER A CA 1
ATOM 1609 C C . SER A 1 197 ? -18.205 8.222 12.708 1.00 46.19 197 SER A C 1
ATOM 1611 O O . SER A 1 197 ? -18.019 9.394 12.414 1.00 46.19 197 SER A O 1
ATOM 1613 N N . VAL A 1 198 ? -18.691 7.337 11.799 1.00 41.44 198 VAL A N 1
ATOM 1614 C CA . VAL A 1 198 ? -19.230 7.488 10.406 1.00 41.44 198 VAL A CA 1
ATOM 1615 C C . VAL A 1 198 ? -19.711 6.104 9.930 1.00 41.44 198 VAL A C 1
ATOM 1617 O O . VAL A 1 198 ? -19.027 5.105 10.145 1.00 41.44 198 VAL A O 1
ATOM 1620 N N . GLY A 1 199 ? -20.858 6.034 9.255 1.00 33.16 199 GLY A N 1
ATOM 1621 C CA . GLY A 1 199 ? -21.406 4.789 8.715 1.00 33.16 199 GLY A CA 1
ATOM 1622 C C . GLY A 1 199 ? -21.605 4.803 7.212 1.00 33.16 199 GLY A C 1
ATOM 1623 O O . GLY A 1 199 ? -21.739 5.871 6.614 1.00 33.16 199 GLY A O 1
ATOM 1624 N N . LEU A 1 200 ? -21.631 3.613 6.613 1.00 30.80 200 LEU A N 1
ATOM 1625 C CA . LEU A 1 200 ? -21.891 3.412 5.190 1.00 30.80 200 LEU A CA 1
ATOM 1626 C C . LEU A 1 200 ? -22.701 2.137 4.954 1.00 30.80 200 LEU A C 1
ATOM 1628 O O . LEU A 1 200 ? -22.245 1.053 5.293 1.00 30.80 200 LEU A O 1
ATOM 1632 N N . PHE A 1 201 ? -23.842 2.346 4.295 1.00 34.59 201 PHE A N 1
ATOM 1633 C CA . PHE A 1 201 ? -24.649 1.403 3.516 1.00 34.59 201 PHE A CA 1
ATOM 1634 C C . PHE A 1 201 ? -25.059 0.094 4.195 1.00 34.59 201 PHE A C 1
ATOM 1636 O O . PHE A 1 201 ? -24.414 -0.931 4.034 1.00 34.59 201 PHE A O 1
ATOM 1643 N N . GLU A 1 202 ? -26.197 0.167 4.877 1.00 35.75 202 GLU A N 1
ATOM 1644 C CA . GLU A 1 202 ? -27.367 -0.725 4.818 1.00 35.75 202 GLU A CA 1
ATOM 1645 C C . GLU A 1 202 ? -28.442 -0.078 5.710 1.00 35.75 202 GLU A C 1
ATOM 1647 O O . GLU A 1 202 ? -28.156 0.954 6.322 1.00 35.75 202 GLU A O 1
ATOM 1652 N N . VAL A 1 203 ? -29.676 -0.597 5.761 1.00 40.28 203 VAL A N 1
ATOM 1653 C CA . VAL A 1 203 ? -30.680 -0.106 6.727 1.00 40.28 203 VAL A CA 1
ATOM 1654 C C . VAL A 1 203 ? -30.064 -0.259 8.122 1.00 40.28 203 VAL A C 1
ATOM 1656 O O . VAL A 1 203 ? -29.849 -1.387 8.567 1.00 40.28 203 VAL A O 1
ATOM 1659 N N . PRO A 1 204 ? -29.668 0.840 8.779 1.00 53.03 204 PRO A N 1
ATOM 1660 C CA . PRO A 1 204 ? -28.746 0.752 9.890 1.00 53.03 204 PRO A CA 1
ATOM 1661 C C . PRO A 1 204 ? -29.486 0.221 11.105 1.00 53.03 204 PRO A C 1
ATOM 1663 O O . PRO A 1 204 ? -30.602 0.648 11.399 1.00 53.03 204 PRO A O 1
ATOM 1666 N N . GLN A 1 205 ? -28.856 -0.694 11.837 1.00 55.25 205 GLN A N 1
ATOM 1667 C CA . GLN A 1 205 ? -29.441 -1.171 13.085 1.00 55.25 205 GLN A CA 1
ATOM 1668 C C . GLN A 1 205 ? -29.494 -0.045 14.131 1.00 55.25 205 GLN A C 1
ATOM 1670 O O . GLN A 1 205 ? -30.397 -0.025 14.966 1.00 55.25 205 GLN A O 1
ATOM 1675 N N . TYR A 1 206 ? -28.556 0.911 14.044 1.00 62.25 206 TYR A N 1
ATOM 1676 C CA . TYR A 1 206 ? -28.500 2.117 14.869 1.00 62.25 206 TYR A CA 1
ATOM 1677 C C . TYR A 1 206 ? -28.005 3.338 14.064 1.00 62.25 206 TYR A C 1
ATOM 1679 O O . TYR A 1 206 ? -26.978 3.269 13.383 1.00 62.25 206 TYR A O 1
ATOM 1687 N N . GLU A 1 207 ? -28.703 4.475 14.181 1.00 65.81 207 GLU A N 1
ATOM 1688 C CA . GLU A 1 207 ? -28.233 5.804 13.752 1.00 65.81 207 GLU A CA 1
ATOM 1689 C C . GLU A 1 207 ? -27.701 6.568 14.969 1.00 65.81 207 GLU A C 1
ATOM 1691 O O . GLU A 1 207 ? -28.398 6.764 15.964 1.00 65.81 207 GLU A O 1
ATOM 1696 N N . ILE A 1 208 ? -26.452 7.008 14.880 1.00 68.81 208 ILE A N 1
ATOM 1697 C CA . ILE A 1 208 ? -25.759 7.794 15.889 1.00 68.81 208 ILE A CA 1
ATOM 1698 C C . ILE A 1 208 ? -25.533 9.192 15.297 1.00 68.81 208 ILE A C 1
ATOM 1700 O O . ILE A 1 208 ? -24.772 9.365 14.345 1.00 68.81 208 ILE A O 1
ATOM 1704 N N . THR A 1 209 ? -26.219 10.195 15.845 1.00 68.94 209 THR A N 1
ATOM 1705 C CA . THR A 1 209 ? -25.983 11.610 15.514 1.00 68.94 209 THR A CA 1
ATOM 1706 C C . THR A 1 209 ? -25.008 12.188 16.527 1.00 68.94 209 THR A C 1
ATOM 1708 O O . THR A 1 209 ? -25.236 12.068 17.729 1.00 68.94 209 THR A O 1
ATOM 1711 N N . LEU A 1 210 ? -23.927 12.791 16.039 1.00 70.06 210 LEU A N 1
ATOM 1712 C CA . LEU A 1 210 ? -22.893 13.397 16.870 1.00 70.06 210 LEU A CA 1
ATOM 1713 C C . LEU A 1 210 ? -23.327 14.794 17.293 1.00 70.06 210 LEU A C 1
ATOM 1715 O O . LEU A 1 210 ? -23.828 15.559 16.467 1.00 70.06 210 LEU A O 1
ATOM 1719 N N . LYS A 1 211 ? -23.103 15.142 18.562 1.00 67.94 211 LYS A N 1
ATOM 1720 C CA . LYS A 1 211 ? -23.313 16.509 19.056 1.00 67.94 211 LYS A CA 1
ATOM 1721 C C . LYS A 1 211 ? -22.472 17.529 18.302 1.00 67.94 211 LYS A C 1
ATOM 1723 O O . LYS A 1 211 ? -22.950 18.625 18.027 1.00 67.94 211 LYS A O 1
ATOM 1728 N N . GLU A 1 212 ? -21.244 17.158 17.959 1.00 72.56 212 GLU A N 1
ATOM 1729 C CA . GLU A 1 212 ? -20.306 17.996 17.221 1.00 72.56 212 GLU A CA 1
ATOM 1730 C C . GLU A 1 212 ? -19.707 17.204 16.052 1.00 72.56 212 GLU A C 1
ATOM 1732 O O . GLU A 1 212 ? -19.479 15.998 16.185 1.00 72.56 212 GLU A O 1
ATOM 1737 N N . PRO A 1 213 ? -19.456 17.841 14.893 1.00 74.62 213 PRO A N 1
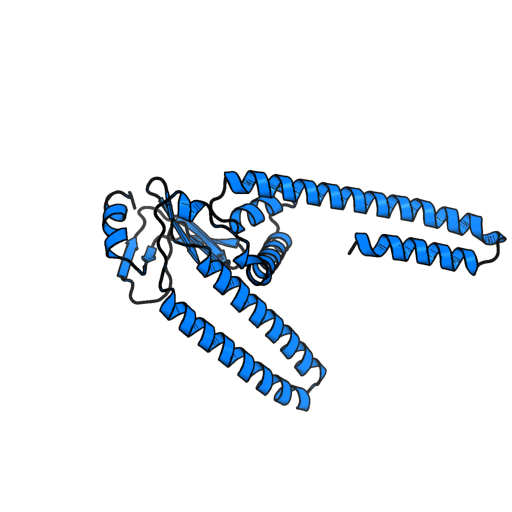ATOM 1738 C CA . PRO A 1 213 ? -18.776 17.183 13.789 1.00 74.62 213 PRO A CA 1
ATOM 1739 C C . PRO A 1 213 ? -17.392 16.689 14.218 1.00 74.62 213 PRO A C 1
ATOM 1741 O O . PRO A 1 213 ? -16.605 17.448 14.776 1.00 74.62 213 PRO A O 1
ATOM 1744 N N . VAL A 1 214 ? -17.071 15.437 13.903 1.00 71.81 214 VAL A N 1
ATOM 1745 C CA . VAL A 1 214 ? -15.766 14.837 14.203 1.00 71.81 214 VAL A CA 1
ATOM 1746 C C . VAL A 1 214 ? -14.976 14.638 12.912 1.00 71.81 214 VAL A C 1
ATOM 1748 O O . VAL A 1 214 ? -15.535 14.320 11.857 1.00 71.81 214 VAL A O 1
ATOM 1751 N N . LEU A 1 215 ? -13.658 14.833 12.989 1.00 75.31 215 LEU A N 1
ATOM 1752 C CA . LEU A 1 215 ? -12.745 14.605 11.875 1.00 75.31 215 LEU A CA 1
ATOM 1753 C C . LEU A 1 215 ? -12.559 13.099 11.634 1.00 75.31 215 LEU A C 1
ATOM 1755 O O . LEU A 1 215 ? -11.983 12.380 12.452 1.00 75.31 215 LEU A O 1
ATOM 1759 N N . ALA A 1 216 ? -13.020 12.621 10.484 1.00 70.69 216 ALA A N 1
ATOM 1760 C CA . ALA A 1 216 ? -12.812 11.264 10.002 1.00 70.69 216 ALA A CA 1
ATOM 1761 C C . ALA A 1 216 ? -11.731 11.233 8.915 1.00 70.69 216 ALA A C 1
ATOM 1763 O O . ALA A 1 216 ? -11.621 12.135 8.087 1.00 70.69 216 ALA A O 1
ATOM 1764 N N . THR A 1 217 ? -10.951 10.159 8.868 1.00 65.94 217 THR A N 1
ATOM 1765 C CA . THR A 1 217 ? -9.962 9.915 7.816 1.00 65.94 217 THR A CA 1
ATOM 1766 C C . THR A 1 217 ? -10.532 8.934 6.788 1.00 65.94 217 THR A C 1
ATOM 1768 O O . THR A 1 217 ? -10.649 7.738 7.034 1.00 65.94 217 THR A O 1
ATOM 1771 N N . GLY A 1 218 ? -10.893 9.427 5.611 1.00 64.25 218 GLY A N 1
ATOM 1772 C CA . GLY A 1 218 ? -11.319 8.638 4.462 1.00 64.25 218 GLY A CA 1
ATOM 1773 C C . GLY A 1 218 ? -10.168 8.078 3.617 1.00 64.25 218 GLY A C 1
ATOM 1774 O O . GLY A 1 218 ? -9.006 8.000 4.028 1.00 64.25 218 GLY A O 1
ATOM 1775 N N . LEU A 1 219 ? -10.517 7.699 2.383 1.00 61.25 219 LEU A N 1
ATOM 1776 C CA . LEU A 1 219 ? -9.616 7.048 1.431 1.00 61.25 219 LEU A CA 1
ATOM 1777 C C . LEU A 1 219 ? -8.332 7.856 1.217 1.00 61.25 219 LEU A C 1
ATOM 1779 O O . LEU A 1 219 ? -8.376 9.076 1.053 1.00 61.25 219 LEU A O 1
ATOM 1783 N N . PHE A 1 220 ? -7.192 7.159 1.187 1.00 58.19 220 PHE A N 1
ATOM 1784 C CA . PHE A 1 220 ? -5.861 7.742 0.969 1.00 58.19 220 PHE A CA 1
ATOM 1785 C C . PHE A 1 220 ? -5.455 8.818 1.994 1.00 58.19 220 PHE A C 1
ATOM 1787 O O . PHE A 1 220 ? -4.606 9.667 1.713 1.00 58.19 220 PHE A O 1
ATOM 1794 N N . GLY A 1 221 ? -6.042 8.785 3.195 1.00 63.41 221 GLY A N 1
ATOM 1795 C CA . GLY A 1 221 ? -5.745 9.754 4.246 1.00 63.41 221 GLY A CA 1
ATOM 1796 C C . GLY A 1 221 ? -6.421 11.111 4.046 1.00 63.41 221 GLY A C 1
ATOM 1797 O O . GLY A 1 221 ? -5.931 12.099 4.581 1.00 63.41 221 GLY A O 1
ATOM 1798 N N . ARG A 1 222 ? -7.494 11.188 3.246 1.00 66.88 222 ARG A N 1
ATOM 1799 C CA . ARG A 1 222 ? -8.317 12.404 3.150 1.00 66.88 222 ARG A CA 1
ATOM 1800 C C . ARG A 1 222 ? -9.057 12.635 4.458 1.00 66.88 222 ARG A C 1
ATOM 1802 O O . ARG A 1 222 ? -9.615 11.694 5.002 1.00 66.88 222 ARG A O 1
ATOM 1809 N N . GLU A 1 223 ? -9.116 13.869 4.922 1.00 76.19 223 GLU A N 1
ATOM 1810 C CA . GLU A 1 223 ? -9.853 14.230 6.132 1.00 76.19 223 GLU A CA 1
ATOM 1811 C C . GLU A 1 223 ? -11.243 14.768 5.759 1.00 76.19 223 GLU A C 1
ATOM 1813 O O . GLU A 1 223 ? -11.388 15.507 4.785 1.00 76.19 223 GLU A O 1
ATOM 1818 N N . LEU A 1 224 ? -12.276 14.335 6.481 1.00 75.31 224 LEU A N 1
ATOM 1819 C CA . LEU A 1 224 ? -13.685 14.647 6.236 1.00 75.31 224 LEU A CA 1
ATOM 1820 C C . LEU A 1 224 ? -14.376 14.919 7.572 1.00 75.31 224 LEU A C 1
ATOM 1822 O O . LEU A 1 224 ? -14.244 14.129 8.501 1.00 75.31 224 LEU A O 1
ATOM 1826 N N . TRP A 1 225 ? -15.148 15.998 7.659 1.00 76.31 225 TRP A N 1
ATOM 1827 C CA . TRP A 1 225 ? -15.995 16.266 8.821 1.00 76.31 225 TRP A CA 1
ATOM 1828 C C . TRP A 1 225 ? -17.284 15.469 8.724 1.00 76.31 225 TRP A C 1
ATOM 1830 O O . TRP A 1 225 ? -17.958 15.516 7.693 1.00 76.31 225 TRP A O 1
ATOM 1840 N N . VAL A 1 226 ? -17.639 14.753 9.788 1.00 73.69 226 VAL A N 1
ATOM 1841 C CA . VAL A 1 226 ? -18.865 13.955 9.813 1.00 73.69 226 VAL A CA 1
ATOM 1842 C C . VAL A 1 226 ? -19.663 14.206 11.080 1.00 73.69 226 VAL A C 1
ATOM 1844 O O . VAL A 1 226 ? -19.094 14.340 12.153 1.00 73.69 226 VAL A O 1
ATOM 1847 N N . SER A 1 227 ? -20.986 14.281 10.932 1.00 70.62 227 SER A N 1
ATOM 1848 C CA . SER A 1 227 ? -21.964 14.534 11.999 1.00 70.62 227 SER A CA 1
A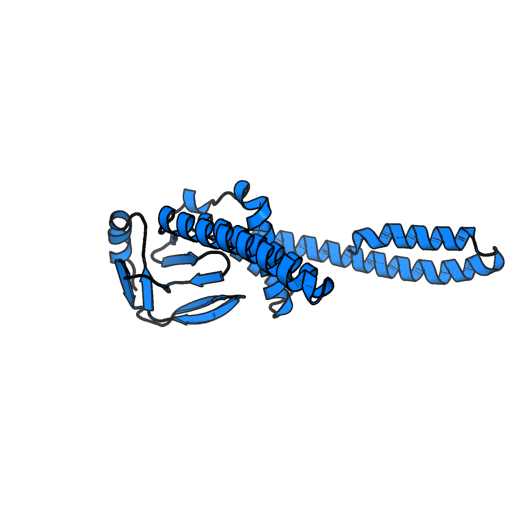TOM 1849 C C . SER A 1 227 ? -22.928 13.367 12.245 1.00 70.62 227 SER A C 1
ATOM 1851 O O . SER A 1 227 ? -23.654 13.366 13.235 1.00 70.62 227 SER A O 1
ATOM 1853 N N . LYS A 1 228 ? -22.964 12.371 11.350 1.00 66.25 228 LYS A N 1
ATOM 1854 C CA . LYS A 1 228 ? -23.874 11.221 11.421 1.00 66.25 228 LYS A CA 1
ATOM 1855 C C . LYS A 1 228 ? -23.176 9.911 11.111 1.00 66.25 228 LYS A C 1
ATOM 1857 O O . LYS A 1 228 ? -22.330 9.824 10.219 1.00 66.25 228 LYS A O 1
ATOM 1862 N N . VAL A 1 229 ? -23.572 8.879 11.844 1.00 68.31 229 VAL A N 1
ATOM 1863 C CA . VAL A 1 229 ? -22.854 7.615 11.925 1.00 68.31 229 VAL A CA 1
ATOM 1864 C C . VAL A 1 229 ? -23.848 6.483 11.970 1.00 68.31 229 VAL A C 1
ATOM 1866 O O . VAL A 1 229 ? -24.675 6.391 12.864 1.00 68.31 229 VAL A O 1
ATOM 1869 N N . TYR A 1 230 ? -23.745 5.601 10.996 1.00 67.50 230 TYR A N 1
ATOM 1870 C CA . TYR A 1 230 ? -24.614 4.445 10.870 1.00 67.50 230 TYR A CA 1
ATOM 1871 C C . TYR A 1 230 ? -23.833 3.200 11.278 1.00 67.50 230 TYR A C 1
ATOM 1873 O O . TYR A 1 230 ? -22.761 2.937 10.730 1.00 67.50 230 TYR A O 1
ATOM 1881 N N . LEU A 1 231 ? -24.330 2.472 12.275 1.00 65.25 231 LEU A N 1
ATOM 1882 C CA . LEU A 1 231 ? -23.623 1.338 12.854 1.00 65.25 231 LEU A CA 1
ATOM 1883 C C . LEU A 1 231 ? -24.423 0.046 12.673 1.00 65.25 231 LEU A C 1
ATOM 1885 O O . LEU A 1 231 ? -25.588 -0.029 13.069 1.00 65.25 231 LEU A O 1
ATOM 1889 N N . SER A 1 232 ? -23.752 -0.978 12.153 1.00 64.31 232 SER A N 1
ATOM 1890 C CA . SER A 1 232 ? -24.266 -2.345 12.078 1.00 64.31 232 SER A CA 1
ATOM 1891 C C . SER A 1 232 ? -23.214 -3.291 12.662 1.00 64.31 232 SER A C 1
ATOM 1893 O O . SER A 1 232 ? -22.032 -3.194 12.325 1.00 64.31 232 SER A O 1
ATOM 1895 N N . VAL A 1 233 ? -23.610 -4.140 13.613 1.00 68.38 233 VAL A N 1
ATOM 1896 C CA . VAL A 1 233 ? -22.697 -4.964 14.426 1.00 68.38 233 VAL A CA 1
ATOM 1897 C C . VAL A 1 233 ? -23.268 -6.367 14.551 1.00 68.38 233 VAL A C 1
ATOM 1899 O O . VAL A 1 233 ? -24.474 -6.515 14.716 1.00 68.38 233 VAL A O 1
ATOM 1902 N N . ASP A 1 234 ? -22.405 -7.387 14.538 1.00 68.38 234 ASP A N 1
ATOM 1903 C CA . ASP A 1 234 ? -22.831 -8.794 14.609 1.00 68.38 234 ASP A CA 1
ATOM 1904 C C . ASP A 1 234 ? -23.583 -9.124 15.917 1.00 68.38 234 ASP A C 1
ATOM 1906 O O . ASP A 1 234 ? -24.483 -9.960 15.938 1.00 68.38 234 ASP A O 1
ATOM 1910 N N . GLU A 1 235 ? -23.217 -8.469 17.026 1.00 73.00 235 GLU A N 1
ATOM 1911 C CA . GLU A 1 235 ? -23.747 -8.733 18.372 1.00 73.00 235 GLU A CA 1
ATOM 1912 C C . GLU A 1 235 ? -24.355 -7.465 19.015 1.00 73.00 235 GLU A C 1
ATOM 1914 O O . GLU A 1 235 ? -23.831 -6.943 20.006 1.00 73.00 235 GLU A O 1
ATOM 1919 N N . PRO A 1 236 ? -25.485 -6.952 18.495 1.00 68.62 236 PRO A N 1
ATOM 1920 C CA . PRO A 1 236 ? -26.047 -5.655 18.886 1.00 68.62 236 PRO A CA 1
ATOM 1921 C C . PRO A 1 236 ? -26.413 -5.583 20.373 1.00 68.62 236 PRO A C 1
ATOM 1923 O O . PRO A 1 236 ? -26.200 -4.560 21.018 1.00 68.62 236 PRO A O 1
ATOM 1926 N N . GLN A 1 237 ? -26.904 -6.682 20.953 1.00 69.62 237 GLN A N 1
ATOM 1927 C CA . GLN A 1 237 ? -27.325 -6.738 22.358 1.00 69.62 237 GLN A CA 1
ATOM 1928 C C . GLN A 1 237 ? -26.170 -6.488 23.337 1.00 69.62 237 GLN A C 1
ATOM 1930 O O . GLN A 1 237 ? -26.387 -5.934 24.413 1.00 69.62 237 GLN A O 1
ATOM 1935 N N . LYS A 1 238 ? -24.937 -6.848 22.959 1.00 74.00 238 LYS A N 1
ATOM 1936 C CA . LYS A 1 238 ? -23.750 -6.604 23.785 1.00 74.00 238 LYS A CA 1
ATOM 1937 C C . LYS A 1 238 ? -23.249 -5.164 23.681 1.00 74.00 238 LYS A C 1
ATOM 1939 O O . LYS A 1 238 ? -22.545 -4.718 24.578 1.00 74.00 238 LYS A O 1
ATOM 1944 N N . LEU A 1 239 ? -23.614 -4.433 22.625 1.00 70.50 239 LEU A N 1
ATOM 1945 C CA . LEU A 1 239 ? -23.187 -3.052 22.392 1.00 70.50 239 LEU A CA 1
ATOM 1946 C C . LEU A 1 239 ? -24.075 -2.026 23.119 1.00 70.50 239 LEU A C 1
ATOM 1948 O O . LEU A 1 239 ? -23.569 -1.031 23.639 1.00 70.50 239 LEU A O 1
ATOM 1952 N N . VAL A 1 240 ? -25.390 -2.270 23.188 1.00 69.12 240 VAL A N 1
ATOM 1953 C CA . VAL A 1 240 ? -26.383 -1.329 23.752 1.00 69.12 240 VAL A CA 1
ATOM 1954 C C . VAL A 1 240 ? -26.028 -0.807 25.158 1.00 69.12 240 VAL A C 1
ATOM 1956 O O . VAL A 1 240 ? -26.163 0.401 25.375 1.00 69.12 240 VAL A O 1
ATOM 1959 N N . PRO A 1 241 ? -25.551 -1.631 26.117 1.00 70.31 241 PRO A N 1
ATOM 1960 C CA . PRO A 1 241 ? -25.180 -1.144 27.447 1.00 70.31 241 PRO A CA 1
ATOM 1961 C C . PRO A 1 241 ? -24.059 -0.098 27.422 1.00 70.31 241 PRO A C 1
ATOM 1963 O O . PRO A 1 241 ? -24.061 0.819 28.241 1.00 70.31 241 PRO A O 1
ATOM 1966 N N . TYR A 1 242 ? -23.133 -0.198 26.463 1.00 66.19 242 TYR A N 1
ATOM 1967 C CA . TYR A 1 242 ? -22.001 0.717 26.344 1.00 66.19 242 TYR A CA 1
ATOM 1968 C C . TYR A 1 242 ? -22.392 2.053 25.705 1.00 66.19 242 TYR A C 1
ATOM 1970 O O . TYR A 1 242 ? -21.886 3.091 26.121 1.00 66.19 242 TYR A O 1
ATOM 1978 N N . LEU A 1 243 ? -23.344 2.059 24.765 1.00 65.38 243 LEU A N 1
ATOM 1979 C CA . LEU A 1 243 ? -23.813 3.287 24.107 1.00 65.38 243 LEU A CA 1
ATOM 1980 C C . LEU A 1 243 ? -24.541 4.240 25.067 1.00 65.38 243 LEU A C 1
ATOM 1982 O O . LEU A 1 243 ? -24.441 5.453 24.915 1.00 65.38 243 LEU A O 1
ATOM 1986 N N . ARG A 1 244 ? -25.218 3.716 26.099 1.00 61.91 244 ARG A N 1
ATOM 1987 C CA . ARG A 1 244 ? -25.942 4.535 27.096 1.00 61.91 244 ARG A CA 1
ATOM 1988 C C . ARG A 1 244 ? -25.031 5.432 27.943 1.00 61.91 244 ARG A C 1
ATOM 1990 O O . ARG A 1 244 ? -25.512 6.398 28.526 1.00 61.91 244 ARG A O 1
ATOM 1997 N N . GLY A 1 245 ? -23.741 5.104 28.043 1.00 51.34 245 GLY A N 1
ATOM 1998 C CA . GLY A 1 245 ? -22.761 5.842 28.847 1.00 51.34 245 GLY A CA 1
ATOM 1999 C C . GLY A 1 245 ? -21.877 6.806 28.053 1.00 51.34 245 GLY A C 1
ATOM 2000 O O . GLY A 1 245 ? -21.076 7.521 28.663 1.00 51.34 245 GLY A O 1
ATOM 2001 N N . ILE A 1 246 ? -21.997 6.816 26.723 1.00 56.41 246 ILE A N 1
ATOM 2002 C CA . ILE A 1 246 ? -21.187 7.647 25.832 1.00 56.41 246 ILE A CA 1
ATOM 2003 C C . ILE A 1 246 ? -21.895 8.988 25.646 1.00 56.41 246 ILE A C 1
ATOM 2005 O O . ILE A 1 246 ? -23.076 9.043 25.306 1.00 56.41 246 ILE A O 1
ATOM 2009 N N . ARG A 1 247 ? -21.180 10.095 25.877 1.00 43.03 247 ARG A N 1
ATOM 2010 C CA . ARG A 1 247 ? -21.650 11.419 25.454 1.00 43.03 247 ARG A CA 1
ATOM 2011 C C . ARG A 1 247 ? -21.415 11.527 23.948 1.00 43.03 247 ARG A C 1
ATOM 2013 O O . ARG A 1 247 ? -20.393 12.047 23.530 1.00 43.03 247 ARG A O 1
ATOM 2020 N N . ILE A 1 248 ? -22.354 10.984 23.182 1.00 45.84 248 ILE A N 1
ATOM 2021 C CA . ILE A 1 248 ? -22.478 11.189 21.734 1.00 45.84 248 ILE A CA 1
ATOM 2022 C C . ILE A 1 248 ? -23.010 12.594 21.488 1.00 45.84 248 ILE A C 1
ATOM 2024 O O . ILE A 1 248 ? -23.897 12.990 22.287 1.00 45.84 248 ILE A O 1
#

pLDDT: mean 77.19, std 14.0, range [30.8, 97.94]

Sequence (248 aa):
MVLSVIPMMFLGVLLLYLTIPNTYHTYLIYLAVPLGIIELSATCFAIYKLIQIYKNIKNSKEENLHLSDAVRQGITKSMGNTLAIRLMVNELLIGLYTFFSWKMKNPLRESYPSFTYHKKEYFSIFIMILHTAILESVGVHFLLQNWSPIAAWIHTFLGIYGLFFLIGDFRAMQHHPFILKDKELLLQVGLRKKIASVGLFEVPQYEITLKEPVLATGLFGRELWVSKVYLSVDEPQKLVPYLRGIRI

Secondary structure (DSSP, 8-state):
-GGGHHHHHHHHHHHHHHHS-GGGHHHHHHHHHHHHHHHHHHHHHHHHHHHHHHHHHHHHHHH-SSHHHHHHHHHHHHH-S-HHHHHHHHHHHHHHHHHHGGG---THHHHS-EE---HHHHHHHHHHHHHHHHHHHHHHHHHHHTT-HHHHHHHHHHHHHHHHHHHHHHHHHHH--EEEETTEEEEEETTTEEESS---SSS-SEEEEEEEEEEEE-GGG-EEEEEEEEE--S-HHHHHHHHTTS--

Foldseek 3Di:
DLVVVVVVLVVVLVVCVVPDDPVCNVVSCVVSVVVVVVSVVVVVVVVVLVVQLVVQLVVLVVVDQDSLRSNLRSQCVRPNDDLVSLVVSLVVLLVCLLPPLVVDDRVQVVVFDWFAFPLPVVVVVLVVVLVCLVVVLVVVLVVVCVVDPVVSVVSNVVSVVVNSNSNSQNSQQVSFTFGQDPLFTWDDRGSFKTDSAAADDDPAPDKDFAPAWDWIQGGSRDTDTDGIHGDGTPCVVVCVVSNVPHND

Radius of gyration: 25.0 Å; chains: 1; bounding box: 78×32×59 Å